Protein AF-0000000070702291 (afdb_homodimer)

Solvent-accessible surface area (backbone atoms only — not comparable to full-atom values): 15324 Å² total; per-residue (Å²): 142,84,81,79,78,74,82,76,76,76,74,75,74,74,74,75,77,73,75,74,75,69,71,73,67,79,54,68,63,43,52,43,36,48,52,28,50,54,54,36,52,71,40,44,78,39,55,82,72,50,64,62,67,52,69,51,91,87,44,61,67,66,70,19,62,55,39,39,48,41,85,88,78,54,32,54,28,36,38,54,53,50,62,42,60,34,26,30,43,56,68,62,41,64,26,54,36,60,56,25,25,34,44,33,46,23,47,30,45,36,32,51,44,44,40,41,34,56,23,50,27,33,50,41,24,38,38,35,39,33,62,47,51,45,34,79,63,89,124,135,84,76,80,78,77,81,75,76,75,75,74,73,73,73,76,76,74,75,73,75,69,69,73,68,79,55,67,63,44,52,44,38,50,53,25,51,53,55,36,52,71,41,44,78,40,56,81,73,51,64,62,70,53,70,52,91,86,45,61,67,69,72,18,60,55,38,39,47,42,84,87,78,55,32,54,27,35,37,54,53,50,60,42,58,34,25,31,44,58,68,63,40,64,25,53,36,62,55,25,25,34,42,32,46,23,46,30,46,38,33,51,42,44,41,43,33,57,23,50,27,30,50,41,23,38,38,35,38,34,62,48,50,43,35,81,63,89,122

Structure (mmCIF, N/CA/C/O backbone):
data_AF-0000000070702291-model_v1
#
loop_
_entity.id
_entity.type
_entity.pdbx_description
1 polymer 'Non-specific serine/threonine protein kinase'
#
loop_
_atom_site.group_PDB
_atom_site.id
_atom_site.type_symbol
_atom_site.label_atom_id
_atom_site.label_alt_id
_atom_site.label_comp_id
_atom_site.label_asym_id
_atom_site.label_entity_id
_atom_site.label_seq_id
_atom_site.pdbx_PDB_ins_code
_atom_site.Cartn_x
_atom_site.Cartn_y
_atom_site.Cartn_z
_atom_site.occupancy
_atom_site.B_iso_or_equiv
_atom_site.auth_seq_id
_atom_site.auth_comp_id
_atom_site.auth_asym_id
_atom_site.auth_atom_id
_atom_site.pdbx_PDB_model_num
ATOM 1 N N . MET A 1 1 ? -62.5 51.062 55.219 1 28.34 1 MET A N 1
ATOM 2 C CA . MET A 1 1 ? -61.312 50.219 55.219 1 28.34 1 MET A CA 1
ATOM 3 C C . MET A 1 1 ? -60.75 50.062 53.812 1 28.34 1 MET A C 1
ATOM 5 O O . MET A 1 1 ? -61.469 50.281 52.844 1 28.34 1 MET A O 1
ATOM 9 N N . VAL A 1 2 ? -59.875 48.969 53.438 1 31.58 2 VAL A N 1
ATOM 10 C CA . VAL A 1 2 ? -58.5 49 52.938 1 31.58 2 VAL A CA 1
ATOM 11 C C . VAL A 1 2 ? -58.469 49.031 51.406 1 31.58 2 VAL A C 1
ATOM 13 O O . VAL A 1 2 ? -57.812 49.875 50.812 1 31.58 2 VAL A O 1
ATOM 16 N N . ASN A 1 3 ? -58.469 47.875 50.781 1 34.72 3 ASN A N 1
ATOM 17 C CA . ASN A 1 3 ? -57.375 47.094 50.25 1 34.72 3 ASN A CA 1
ATOM 18 C C . ASN A 1 3 ? -57.344 47.125 48.75 1 34.72 3 ASN A C 1
ATOM 20 O O . ASN A 1 3 ? -58.219 46.562 48.062 1 34.72 3 ASN A O 1
ATOM 24 N N . LEU A 1 4 ? -56.938 48.188 48.156 1 45.66 4 LEU A N 1
ATOM 25 C CA . LEU A 1 4 ? -56.688 48.312 46.719 1 45.66 4 LEU A CA 1
ATOM 26 C C . LEU A 1 4 ? -55.625 47.312 46.281 1 45.66 4 LEU A C 1
ATOM 28 O O . LEU A 1 4 ? -54.469 47.375 46.688 1 45.66 4 LEU A O 1
ATOM 32 N N . SER A 1 5 ? -55.875 45.938 46.375 1 42.22 5 SER A N 1
ATOM 33 C CA . SER A 1 5 ? -54.906 44.906 45.938 1 42.22 5 SER A CA 1
ATOM 34 C C . SER A 1 5 ? -54.344 45.25 44.562 1 42.22 5 SER A C 1
ATOM 36 O O . SER A 1 5 ? -55.094 45.656 43.656 1 42.22 5 SER A O 1
ATOM 38 N N . SER A 1 6 ? -53.062 45.688 44.5 1 46.41 6 SER A N 1
ATOM 39 C CA . SER A 1 6 ? -52.062 45.844 43.438 1 46.41 6 SER A CA 1
ATOM 40 C C . SER A 1 6 ? -51.938 44.594 42.594 1 46.41 6 SER A C 1
ATOM 42 O O . SER A 1 6 ? -51.938 43.469 43.125 1 46.41 6 SER A O 1
ATOM 44 N N . PHE A 1 7 ? -52.562 44.5 41.438 1 47.12 7 PHE A N 1
ATOM 45 C CA . PHE A 1 7 ? -52.344 43.5 40.375 1 47.12 7 PHE A CA 1
ATOM 46 C C . PHE A 1 7 ? -50.875 43.375 40.062 1 47.12 7 PHE A C 1
ATOM 48 O O . PHE A 1 7 ? -50.219 44.312 39.625 1 47.12 7 PHE A O 1
ATOM 55 N N . SER A 1 8 ? -50.031 42.719 41.062 1 46.84 8 SER A N 1
ATOM 56 C CA . SER A 1 8 ? -48.688 42.312 40.781 1 46.84 8 SER A CA 1
ATOM 57 C C . SER A 1 8 ? -48.594 41.656 39.406 1 46.84 8 SER A C 1
ATOM 59 O O . SER A 1 8 ? -49.375 40.75 39.094 1 46.84 8 SER A O 1
ATOM 61 N N . SER A 1 9 ? -48.25 42.438 38.375 1 52.03 9 SER A N 1
ATOM 62 C CA . SER A 1 9 ? -47.844 41.938 37.062 1 52.03 9 SER A CA 1
ATOM 63 C C . SER A 1 9 ? -46.781 40.875 37.188 1 52.03 9 SER A C 1
ATOM 65 O O . SER A 1 9 ? -45.719 41.094 37.75 1 52.03 9 SER A O 1
ATOM 67 N N . ILE A 1 10 ? -47.125 39.594 37.344 1 49.81 10 ILE A N 1
ATOM 68 C CA . ILE A 1 10 ? -46.312 38.406 37.156 1 49.81 10 ILE A CA 1
ATOM 69 C C . ILE A 1 10 ? -45.531 38.5 35.844 1 49.81 10 ILE A C 1
ATOM 71 O O . ILE A 1 10 ? -46.156 38.531 34.75 1 49.81 10 ILE A O 1
ATOM 75 N N . HIS A 1 11 ? -44.562 39.406 35.75 1 50.66 11 HIS A N 1
ATOM 76 C CA . HIS A 1 11 ? -43.625 39.219 34.656 1 50.66 11 HIS A CA 1
ATOM 77 C C . HIS A 1 11 ? -43.156 37.781 34.562 1 50.66 11 HIS A C 1
ATOM 79 O O . HIS A 1 11 ? -42.594 37.219 35.5 1 50.66 11 HIS A O 1
ATOM 85 N N . PHE A 1 12 ? -43.938 36.906 33.938 1 49.62 12 PHE A N 1
ATOM 86 C CA . PHE A 1 12 ? -43.469 35.656 33.406 1 49.62 12 PHE A CA 1
ATOM 87 C C . PHE A 1 12 ? -42.094 35.844 32.719 1 49.62 12 PHE A C 1
ATOM 89 O O . PHE A 1 12 ? -42.031 36.469 31.656 1 49.62 12 PHE A O 1
ATOM 96 N N . LEU A 1 13 ? -41.031 36.031 33.469 1 48.09 13 LEU A N 1
ATOM 97 C CA . LEU A 1 13 ? -39.688 35.844 32.938 1 48.09 13 LEU A CA 1
ATOM 98 C C . LEU A 1 13 ? -39.625 34.562 32.125 1 48.09 13 LEU A C 1
ATOM 100 O O . LEU A 1 13 ? -39.75 33.438 32.688 1 48.09 13 LEU A O 1
ATOM 104 N N . PHE A 1 14 ? -40.188 34.469 30.938 1 49.62 14 PHE A N 1
ATOM 105 C CA . PHE A 1 14 ? -39.781 33.469 29.953 1 49.62 14 PHE A CA 1
ATOM 106 C C . PHE A 1 14 ? -38.281 33.25 29.969 1 49.62 14 PHE A C 1
ATOM 108 O O . PHE A 1 14 ? -37.531 34.125 29.516 1 49.62 14 PHE A O 1
ATOM 115 N N . TYR A 1 15 ? -37.719 32.594 30.969 1 47.59 15 TYR A N 1
ATOM 116 C CA . TYR A 1 15 ? -36.375 32 30.844 1 47.59 15 TYR A CA 1
ATOM 117 C C . TYR A 1 15 ? -36.188 31.344 29.484 1 47.59 15 TYR A C 1
ATOM 119 O O . TYR A 1 15 ? -36.844 30.328 29.188 1 47.59 15 TYR A O 1
ATOM 127 N N . SER A 1 16 ? -35.906 32.031 28.375 1 52.41 16 SER A N 1
ATOM 128 C CA . SER A 1 16 ? -35.438 31.438 27.125 1 52.41 16 SER A CA 1
ATOM 129 C C . SER A 1 16 ? -34.312 30.438 27.391 1 52.41 16 SER A C 1
ATOM 131 O O . SER A 1 16 ? -33.25 30.797 27.906 1 52.41 16 SER A O 1
ATOM 133 N N . LEU A 1 17 ? -34.594 29.203 27.844 1 51.97 17 LEU A N 1
ATOM 134 C CA . LEU A 1 17 ? -33.656 28.109 27.75 1 51.97 17 LEU A CA 1
ATOM 135 C C . LEU A 1 17 ? -32.938 28.109 26.391 1 51.97 17 LEU A C 1
ATOM 137 O O . LEU A 1 17 ? -33.562 27.781 25.375 1 51.97 17 LEU A O 1
ATOM 141 N N . VAL A 1 18 ? -32.094 29.094 26.094 1 54 18 VAL A N 1
ATOM 142 C CA . VAL A 1 18 ? -31.188 28.938 24.969 1 54 18 VAL A CA 1
ATOM 143 C C . VAL A 1 18 ? -30.5 27.578 25.031 1 54 18 VAL A C 1
ATOM 145 O O . VAL A 1 18 ? -29.641 27.359 25.891 1 54 18 VAL A O 1
ATOM 148 N N . ILE A 1 19 ? -31.141 26.469 24.719 1 56.06 19 ILE A N 1
ATOM 149 C CA . ILE A 1 19 ? -30.453 25.203 24.422 1 56.06 19 ILE A CA 1
ATOM 150 C C . ILE A 1 19 ? -29.281 25.469 23.484 1 56.06 19 ILE A C 1
ATOM 152 O O . ILE A 1 19 ? -29.469 25.797 22.312 1 56.06 19 ILE A O 1
ATOM 156 N N . SER A 1 20 ? -28.188 25.906 24.047 1 54.88 20 SER A N 1
ATOM 157 C CA . SER A 1 20 ? -26.953 25.906 23.281 1 54.88 20 SER A CA 1
ATOM 158 C C . SER A 1 20 ? -26.656 24.516 22.703 1 54.88 20 SER A C 1
ATOM 160 O O . SER A 1 20 ? -26.391 23.578 23.453 1 54.88 20 SER A O 1
ATOM 162 N N . LEU A 1 21 ? -27.297 24.125 21.641 1 53 21 LEU A N 1
ATOM 163 C CA . LEU A 1 21 ? -26.781 22.984 20.891 1 53 21 LEU A CA 1
ATOM 164 C C . LEU A 1 21 ? -25.266 23.109 20.703 1 53 21 LEU A C 1
ATOM 166 O O . LEU A 1 21 ? -24.797 23.875 19.844 1 53 21 LEU A O 1
ATOM 170 N N . SER A 1 22 ? -24.516 22.969 21.75 1 48.56 22 SER A N 1
ATOM 171 C CA . SER A 1 22 ? -23.109 22.734 21.5 1 48.56 22 SER A CA 1
ATOM 172 C C . SER A 1 22 ? -22.906 21.641 20.453 1 48.56 22 SER A C 1
ATOM 174 O O . SER A 1 22 ? -23.297 20.484 20.672 1 48.56 22 SER A O 1
ATOM 176 N N . SER A 1 23 ? -23 21.984 19.219 1 48.53 23 SER A N 1
ATOM 177 C CA . SER A 1 23 ? -22.469 20.984 18.281 1 48.53 23 SER A CA 1
ATOM 178 C C . SER A 1 23 ? -21.156 20.406 18.797 1 48.53 23 SER A C 1
ATOM 180 O O . SER A 1 23 ? -20.156 21.125 18.953 1 48.53 23 SER A O 1
ATOM 182 N N . THR A 1 24 ? -21.188 19.5 19.688 1 46.34 24 THR A N 1
ATOM 183 C CA . THR A 1 24 ? -19.953 18.75 19.844 1 46.34 24 THR A CA 1
ATOM 184 C C . THR A 1 24 ? -19.312 18.469 18.5 1 46.34 24 THR A C 1
ATOM 186 O O . THR A 1 24 ? -19.859 17.719 17.688 1 46.34 24 THR A O 1
ATOM 189 N N . VAL A 1 25 ? -18.719 19.469 17.812 1 48.28 25 VAL A N 1
ATOM 190 C CA . VAL A 1 25 ? -17.844 19.125 16.703 1 48.28 25 VAL A CA 1
ATOM 191 C C . VAL A 1 25 ? -17.047 17.875 17.047 1 48.28 25 VAL A C 1
ATOM 193 O O . VAL A 1 25 ? -16.344 17.828 18.062 1 48.28 25 VAL A O 1
ATOM 196 N N . ILE A 1 26 ? -17.516 16.734 16.953 1 47.19 26 ILE A N 1
ATOM 197 C CA . ILE A 1 26 ? -16.766 15.484 17.047 1 47.19 26 ILE A CA 1
ATOM 198 C C . ILE A 1 26 ? -15.336 15.688 16.578 1 47.19 26 ILE A C 1
ATOM 200 O O . ILE A 1 26 ? -15.078 15.719 15.367 1 47.19 26 ILE A O 1
ATOM 204 N N . CYS A 1 27 ? -14.477 16.625 17 1 51.84 27 CYS A N 1
ATOM 205 C CA . CYS A 1 27 ? -13.086 17.062 16.875 1 51.84 27 CYS A CA 1
ATOM 206 C C . CYS A 1 27 ? -12.141 15.867 16.938 1 51.84 27 CYS A C 1
ATOM 208 O O . CYS A 1 27 ? -11 15.961 16.484 1 51.84 27 CYS A O 1
ATOM 210 N N . GLY A 1 28 ? -12.602 14.734 17.391 1 62.47 28 GLY A N 1
ATOM 211 C CA . GLY A 1 28 ? -11.695 13.641 17.719 1 62.47 28 GLY A CA 1
ATOM 212 C C . GLY A 1 28 ? -10.945 13.125 16.5 1 62.47 28 GLY A C 1
ATOM 213 O O . GLY A 1 28 ? -9.75 12.836 16.578 1 62.47 28 GLY A O 1
ATOM 214 N N . GLY A 1 29 ? -11.492 13.18 15.336 1 77.5 29 GLY A N 1
ATOM 215 C CA . GLY A 1 29 ? -10.844 12.578 14.188 1 77.5 29 GLY A CA 1
ATOM 216 C C . GLY A 1 29 ? -9.742 13.438 13.594 1 77.5 29 GLY A C 1
ATOM 217 O O . GLY A 1 29 ? -8.633 12.961 13.344 1 77.5 29 GLY A O 1
ATOM 218 N N . ILE A 1 30 ? -10.016 14.758 13.609 1 88.5 30 ILE A N 1
ATOM 219 C CA . ILE A 1 30 ? -9.062 15.641 12.945 1 88.5 30 ILE A CA 1
ATOM 220 C C . ILE A 1 30 ? -7.832 15.836 13.828 1 88.5 30 ILE A C 1
ATOM 222 O O . ILE A 1 30 ? -6.719 16 13.328 1 88.5 30 ILE A O 1
ATOM 226 N N . GLU A 1 31 ? -8.055 15.766 15.141 1 92.12 31 GLU A N 1
ATOM 227 C CA . GLU A 1 31 ? -6.918 15.859 16.062 1 92.12 31 GLU A CA 1
ATOM 228 C C . GLU A 1 31 ? -5.969 14.68 15.891 1 92.12 31 GLU A C 1
ATOM 230 O O . GLU A 1 31 ? -4.75 14.836 16 1 92.12 31 GLU A O 1
ATOM 235 N N . THR A 1 32 ? -6.508 13.555 15.711 1 94.12 32 THR A N 1
ATOM 236 C CA . THR A 1 32 ? -5.676 12.375 15.477 1 94.12 32 THR A CA 1
ATOM 237 C C . THR A 1 32 ? -4.859 12.531 14.195 1 94.12 32 THR A C 1
ATOM 239 O O . THR A 1 32 ? -3.676 12.188 14.164 1 94.12 32 THR A O 1
ATOM 242 N N . ASP A 1 33 ? -5.512 13.078 13.188 1 96.69 33 ASP A N 1
ATOM 243 C CA . ASP A 1 33 ? -4.789 13.352 11.953 1 96.69 33 ASP A CA 1
ATOM 244 C C . ASP A 1 33 ? -3.656 14.352 12.188 1 96.69 33 ASP A C 1
ATOM 246 O O . ASP A 1 33 ? -2.533 14.148 11.719 1 96.69 33 ASP A O 1
ATOM 250 N N . HIS A 1 34 ? -4.066 15.352 12.898 1 96.38 34 HIS A N 1
ATOM 251 C CA . HIS A 1 34 ? -3.109 16.406 13.211 1 96.38 34 HIS A CA 1
ATOM 252 C C . HIS A 1 34 ? -1.879 15.844 13.914 1 96.38 34 HIS A C 1
ATOM 254 O O . HIS A 1 34 ? -0.749 16.078 13.477 1 96.38 34 HIS A O 1
ATOM 260 N N . GLU A 1 35 ? -2.084 15.133 14.906 1 95.44 35 GLU A N 1
ATOM 261 C CA . GLU A 1 35 ? -0.995 14.539 15.68 1 95.44 35 GLU A CA 1
ATOM 262 C C . GLU A 1 35 ? -0.183 13.57 14.828 1 95.44 35 GLU A C 1
ATOM 264 O O . GLU A 1 35 ? 1.048 13.57 14.883 1 95.44 35 GLU A O 1
ATOM 269 N N . ALA A 1 36 ? -0.811 12.766 14.086 1 95.81 36 ALA A N 1
ATOM 270 C CA . ALA A 1 36 ? -0.136 11.797 13.227 1 95.81 36 ALA A CA 1
ATOM 271 C C . ALA A 1 36 ? 0.791 12.492 12.234 1 95.81 36 ALA A C 1
ATOM 273 O O . ALA A 1 36 ? 1.943 12.086 12.062 1 95.81 36 ALA A O 1
ATOM 274 N N . LEU A 1 37 ? 0.321 13.539 11.617 1 97.31 37 LEU A N 1
ATOM 275 C CA . LEU A 1 37 ? 1.101 14.234 10.594 1 97.31 37 LEU A CA 1
ATOM 276 C C . LEU A 1 37 ? 2.283 14.969 11.219 1 97.31 37 LEU A C 1
ATOM 278 O O . LEU A 1 37 ? 3.373 15 10.648 1 97.31 37 LEU A O 1
ATOM 282 N N . LEU A 1 38 ? 2.074 15.523 12.391 1 97 38 LEU A N 1
ATOM 283 C CA . LEU A 1 38 ? 3.195 16.172 13.07 1 97 38 LEU A CA 1
ATOM 284 C C . LEU A 1 38 ? 4.238 15.141 13.492 1 97 38 LEU A C 1
ATOM 286 O O . LEU A 1 38 ? 5.441 15.414 13.445 1 97 38 LEU A O 1
ATOM 290 N N . LYS A 1 39 ? 3.805 13.992 13.914 1 96.19 39 LYS A N 1
ATOM 291 C CA . LYS A 1 39 ? 4.742 12.93 14.258 1 96.19 39 LYS A CA 1
ATOM 292 C C . LYS A 1 39 ? 5.496 12.438 13.023 1 96.19 39 LYS A C 1
ATOM 294 O O . LYS A 1 39 ? 6.699 12.18 13.086 1 96.19 39 LYS A O 1
ATOM 299 N N . ILE A 1 40 ? 4.82 12.32 11.898 1 96.12 40 ILE A N 1
ATOM 300 C CA . ILE A 1 40 ? 5.469 11.961 10.641 1 96.12 40 ILE A CA 1
ATOM 301 C C . ILE A 1 40 ? 6.512 13.016 10.273 1 96.12 40 ILE A C 1
ATOM 303 O O . ILE A 1 40 ? 7.645 12.68 9.93 1 96.12 40 ILE A O 1
ATOM 307 N N . LYS A 1 41 ? 6.109 14.242 10.367 1 97.31 41 LYS A N 1
ATOM 308 C CA . LYS A 1 41 ? 7.043 15.328 10.078 1 97.31 41 LYS A CA 1
ATOM 309 C C . LYS A 1 41 ? 8.297 15.227 10.938 1 97.31 41 LYS A C 1
ATOM 311 O O . LYS A 1 41 ? 9.406 15.469 10.461 1 97.31 41 LYS A O 1
ATOM 316 N N . SER A 1 42 ? 8.133 14.898 12.188 1 96.5 42 SER A N 1
ATOM 317 C CA . SER A 1 42 ? 9.258 14.844 13.117 1 96.5 42 SER A CA 1
ATOM 318 C C . SER A 1 42 ? 10.25 13.766 12.719 1 96.5 42 SER A C 1
ATOM 320 O O . SER A 1 42 ? 11.406 13.781 13.164 1 96.5 42 SER A O 1
ATOM 322 N N . LEU A 1 43 ? 9.875 12.805 11.867 1 95.62 43 LEU A N 1
ATOM 323 C CA . LEU A 1 43 ? 10.734 11.711 11.43 1 95.62 43 LEU A CA 1
ATOM 324 C C . LEU A 1 43 ? 11.398 12.031 10.094 1 95.62 43 LEU A C 1
ATOM 326 O O . LEU A 1 43 ? 12.18 11.242 9.578 1 95.62 43 LEU A O 1
ATOM 330 N N . ILE A 1 44 ? 11.023 13.172 9.5 1 96.81 44 ILE A N 1
ATOM 331 C CA . ILE A 1 44 ? 11.656 13.633 8.273 1 96.81 44 ILE A CA 1
ATOM 332 C C . ILE A 1 44 ? 12.938 14.391 8.594 1 96.81 44 ILE A C 1
ATOM 334 O O . ILE A 1 44 ? 12.922 15.367 9.352 1 96.81 44 ILE A O 1
ATOM 338 N N . THR A 1 45 ? 14.055 13.977 8.039 1 97.38 45 THR A N 1
ATOM 339 C CA . THR A 1 45 ? 15.367 14.5 8.383 1 97.38 45 THR A CA 1
ATOM 340 C C . THR A 1 45 ? 15.812 15.555 7.371 1 97.38 45 THR A C 1
ATOM 342 O O . THR A 1 45 ? 16.703 16.359 7.656 1 97.38 45 THR A O 1
ATOM 345 N N . ARG A 1 46 ? 15.297 15.469 6.188 1 98.31 46 ARG A N 1
ATOM 346 C CA . ARG A 1 46 ? 15.633 16.453 5.164 1 98.31 46 ARG A CA 1
ATOM 347 C C . ARG A 1 46 ? 14.398 16.891 4.387 1 98.31 46 ARG A C 1
ATOM 349 O O . ARG A 1 46 ? 13.594 16.047 3.967 1 98.31 46 ARG A O 1
ATOM 356 N N . ASP A 1 47 ? 14.172 18.109 4.23 1 98.19 47 ASP A N 1
ATOM 357 C CA . ASP A 1 47 ? 13.117 18.766 3.461 1 98.19 47 ASP A CA 1
ATOM 358 C C . ASP A 1 47 ? 13.68 19.953 2.664 1 98.19 47 ASP A C 1
ATOM 360 O O . ASP A 1 47 ? 13.391 21.109 2.971 1 98.19 47 ASP A O 1
ATOM 364 N N . PRO A 1 48 ? 14.305 19.656 1.601 1 98.38 48 PRO A N 1
ATOM 365 C CA . PRO A 1 48 ? 15.102 20.688 0.922 1 98.38 48 PRO A CA 1
ATOM 366 C C . PRO A 1 48 ? 14.234 21.75 0.241 1 98.38 48 PRO A C 1
ATOM 368 O O . PRO A 1 48 ? 14.68 22.875 0.051 1 98.38 48 PRO A O 1
ATOM 371 N N . TYR A 1 49 ? 13 21.484 -0.141 1 98.12 49 TYR A N 1
ATOM 372 C CA . TYR A 1 49 ? 12.172 22.422 -0.89 1 98.12 49 TYR A CA 1
ATOM 373 C C . TYR A 1 49 ? 11.117 23.047 0.008 1 98.12 49 TYR A C 1
ATOM 375 O O . TYR A 1 49 ? 10.266 23.797 -0.462 1 98.12 49 TYR A O 1
ATOM 383 N N . GLY A 1 50 ? 11.094 22.641 1.285 1 98 50 GLY A N 1
ATOM 384 C CA . GLY A 1 50 ? 10.18 23.25 2.248 1 98 50 GLY A CA 1
ATOM 385 C C . GLY A 1 50 ? 8.742 22.781 2.074 1 98 50 GLY A C 1
ATOM 386 O O . GLY A 1 50 ? 7.809 23.562 2.281 1 98 50 GLY A O 1
ATOM 387 N N . ALA A 1 51 ? 8.617 21.547 1.625 1 98.25 51 ALA A N 1
ATOM 388 C CA . ALA A 1 51 ? 7.285 21 1.368 1 98.25 51 ALA A CA 1
ATOM 389 C C . ALA A 1 51 ? 6.445 20.984 2.643 1 98.25 51 ALA A C 1
ATOM 391 O O . ALA A 1 51 ? 5.223 21.109 2.588 1 98.25 51 ALA A O 1
ATOM 392 N N . LEU A 1 52 ? 7.117 20.922 3.832 1 98.31 52 LEU A N 1
ATOM 393 C CA . LEU A 1 52 ? 6.398 20.703 5.082 1 98.31 52 LEU A CA 1
ATOM 394 C C . LEU A 1 52 ? 6.383 21.984 5.926 1 98.31 52 LEU A C 1
ATOM 396 O O . LEU A 1 52 ? 6.02 21.938 7.102 1 98.31 52 LEU A O 1
ATOM 400 N N . THR A 1 53 ? 6.625 23.078 5.383 1 97.5 53 THR A N 1
ATOM 401 C CA . THR A 1 53 ? 6.73 24.344 6.105 1 97.5 53 THR A CA 1
ATOM 402 C C . THR A 1 53 ? 5.395 24.719 6.738 1 97.5 53 THR A C 1
ATOM 404 O O . THR A 1 53 ? 5.355 25.266 7.844 1 97.5 53 THR A O 1
ATOM 407 N N . SER A 1 54 ? 4.316 24.406 6.039 1 97.56 54 SER A N 1
ATOM 408 C CA . SER A 1 54 ? 2.998 24.797 6.523 1 97.56 54 SER A CA 1
ATOM 409 C C . SER A 1 54 ? 2.51 23.859 7.625 1 97.56 54 SER A C 1
ATOM 411 O O . SER A 1 54 ? 1.515 24.156 8.297 1 97.56 54 SER A O 1
ATOM 413 N N . TRP A 1 55 ? 3.213 22.703 7.836 1 97.56 55 TRP A N 1
ATOM 414 C CA . TRP A 1 55 ? 2.799 21.719 8.82 1 97.56 55 TRP A CA 1
ATOM 415 C C . TRP A 1 55 ? 3.15 22.172 10.234 1 97.56 55 TRP A C 1
ATOM 417 O O . TRP A 1 55 ? 4.141 21.719 10.812 1 97.56 55 TRP A O 1
ATOM 427 N N . ASN A 1 56 ? 2.309 22.984 10.828 1 94.19 56 ASN A N 1
ATOM 428 C CA . ASN A 1 56 ? 2.52 23.516 12.172 1 94.19 56 ASN A CA 1
ATOM 429 C C . ASN A 1 56 ? 1.199 23.875 12.844 1 94.19 56 ASN A C 1
ATOM 431 O O . ASN A 1 56 ? 0.127 23.609 12.305 1 94.19 56 ASN A O 1
ATOM 435 N N . ASP A 1 57 ? 1.319 24.469 14.039 1 92.06 57 ASP A N 1
ATOM 436 C CA . ASP A 1 57 ? 0.13 24.688 14.852 1 92.06 57 ASP A CA 1
ATOM 437 C C . ASP A 1 57 ? -0.512 26.031 14.523 1 92.06 57 ASP A C 1
ATOM 439 O O . ASP A 1 57 ? -1.555 26.391 15.078 1 92.06 57 ASP A O 1
ATOM 443 N N . SER A 1 58 ? -0.048 26.688 13.578 1 92.25 58 SER A N 1
ATOM 444 C CA . SER A 1 58 ? -0.575 28 13.266 1 92.25 58 SER A CA 1
ATOM 445 C C . SER A 1 58 ? -1.667 27.938 12.203 1 92.25 58 SER A C 1
ATOM 447 O O . SER A 1 58 ? -2.451 28.875 12.047 1 92.25 58 SER A O 1
ATOM 449 N N . LEU A 1 59 ? -1.712 26.906 11.438 1 93.75 59 LEU A N 1
ATOM 450 C CA . LEU A 1 59 ? -2.688 26.688 10.375 1 93.75 59 LEU A CA 1
ATOM 451 C C . LEU A 1 59 ? -3.521 25.438 10.648 1 93.75 59 LEU A C 1
ATOM 453 O O . LEU A 1 59 ? -3.035 24.484 11.258 1 93.75 59 LEU A O 1
ATOM 457 N N . HIS A 1 60 ? -4.715 25.594 10.242 1 94.06 60 HIS A N 1
ATOM 458 C CA . HIS A 1 60 ? -5.512 24.359 10.258 1 94.06 60 HIS A CA 1
ATOM 459 C C . HIS A 1 60 ? -4.934 23.328 9.312 1 94.06 60 HIS A C 1
ATOM 461 O O . HIS A 1 60 ? -4.496 23.656 8.203 1 94.06 60 HIS A O 1
ATOM 467 N N . LEU A 1 61 ? -4.922 22.062 9.727 1 95.69 61 LEU A N 1
ATOM 468 C CA . LEU A 1 61 ? -4.242 21.016 8.969 1 95.69 61 LEU A CA 1
ATOM 469 C C . LEU A 1 61 ? -4.785 20.938 7.543 1 95.69 61 LEU A C 1
ATOM 471 O O . LEU A 1 61 ? -4.043 20.625 6.609 1 95.69 61 LEU A O 1
ATOM 475 N N . CYS A 1 62 ? -6.027 21.234 7.332 1 96.62 62 CYS A N 1
ATOM 476 C CA . CYS A 1 62 ? -6.617 21.141 6 1 96.62 62 CYS A CA 1
ATOM 477 C C . CYS A 1 62 ? -6.109 22.266 5.102 1 96.62 62 CYS A C 1
ATOM 479 O O . CYS A 1 62 ? -6.352 22.25 3.893 1 96.62 62 CYS A O 1
ATOM 481 N N . ASP A 1 63 ? -5.375 23.141 5.602 1 96.5 63 ASP A N 1
ATOM 482 C CA . ASP A 1 63 ? -4.754 24.203 4.828 1 96.5 63 ASP A CA 1
ATOM 483 C C . ASP A 1 63 ? -3.266 23.938 4.609 1 96.5 63 ASP A C 1
ATOM 485 O O . ASP A 1 63 ? -2.564 24.75 3.998 1 96.5 63 ASP A O 1
ATOM 489 N N . TRP A 1 64 ? -2.814 22.859 5.098 1 97.81 64 TRP A N 1
ATOM 490 C CA . TRP A 1 64 ? -1.411 22.516 4.906 1 97.81 64 TRP A CA 1
ATOM 491 C C . TRP A 1 64 ? -1.123 22.188 3.447 1 97.81 64 TRP A C 1
ATOM 493 O O . TRP A 1 64 ? -1.95 21.562 2.77 1 97.81 64 TRP A O 1
ATOM 503 N N . SER A 1 65 ? 0.089 22.531 3.055 1 98 65 SER A N 1
ATOM 504 C CA . SER A 1 65 ? 0.524 22.141 1.718 1 98 65 SER A CA 1
ATOM 505 C C . SER A 1 65 ? 0.588 20.625 1.58 1 98 65 SER A C 1
ATOM 507 O O . SER A 1 65 ? 0.98 19.938 2.518 1 98 65 SER A O 1
ATOM 509 N N . HIS A 1 66 ? 0.203 20.125 0.423 1 98.5 66 HIS A N 1
ATOM 510 C CA . HIS A 1 66 ? 0.35 18.719 0.038 1 98.5 66 HIS A CA 1
ATOM 511 C C . HIS A 1 66 ? -0.605 17.828 0.824 1 98.5 66 HIS A C 1
ATOM 513 O O . HIS A 1 66 ? -0.528 16.609 0.737 1 98.5 66 HIS A O 1
ATOM 519 N N . VAL A 1 67 ? -1.463 18.438 1.688 1 98.5 67 VAL A N 1
ATOM 520 C CA . VAL A 1 67 ? -2.486 17.719 2.439 1 98.5 67 VAL A CA 1
ATOM 521 C C . VAL A 1 67 ? -3.873 18.125 1.941 1 98.5 67 VAL A C 1
ATOM 523 O O . VAL A 1 67 ? -4.168 19.312 1.807 1 98.5 67 VAL A O 1
ATOM 526 N N . TYR A 1 68 ? -4.73 17.141 1.674 1 98.5 68 TYR A N 1
ATOM 527 C CA . TYR A 1 68 ? -6.082 17.391 1.192 1 98.5 68 TYR A CA 1
ATOM 528 C C . TYR A 1 68 ? -7.113 16.703 2.074 1 98.5 68 TYR A C 1
ATOM 530 O O . TYR A 1 68 ? -6.977 15.508 2.377 1 98.5 68 TYR A O 1
ATOM 538 N N . CYS A 1 69 ? -8.062 17.453 2.438 1 97.81 69 CYS A N 1
ATOM 539 C CA . CYS A 1 69 ? -9.109 16.953 3.322 1 97.81 69 CYS A CA 1
ATOM 540 C C . CYS A 1 69 ? -10.422 16.781 2.568 1 97.81 69 CYS A C 1
ATOM 542 O O . CYS A 1 69 ? -10.68 17.469 1.59 1 97.81 69 CYS A O 1
ATOM 544 N N . GLY A 1 70 ? -11.133 15.734 3.055 1 96.06 70 GLY A N 1
ATOM 545 C CA . GLY A 1 70 ? -12.484 15.594 2.539 1 96.06 70 GLY A CA 1
ATOM 546 C C . GLY A 1 70 ? -13.414 16.703 3.002 1 96.06 70 GLY A C 1
ATOM 547 O O . GLY A 1 70 ? -13.195 17.312 4.051 1 96.06 70 GLY A O 1
ATOM 548 N N . LYS A 1 71 ? -14.422 16.969 2.379 1 91.88 71 LYS A N 1
ATOM 549 C CA . LYS A 1 71 ? -15.359 18.047 2.68 1 91.88 71 LYS A CA 1
ATOM 550 C C . LYS A 1 71 ? -16.312 17.641 3.797 1 91.88 71 LYS A C 1
ATOM 552 O O . LYS A 1 71 ? -16.703 18.484 4.621 1 91.88 71 LYS A O 1
ATOM 557 N N . ARG A 1 72 ? -16.672 16.375 3.824 1 90.94 72 ARG A N 1
ATOM 558 C CA . ARG A 1 72 ? -17.734 15.922 4.715 1 90.94 72 ARG A CA 1
ATOM 559 C C . ARG A 1 72 ? -17.25 15.836 6.156 1 90.94 72 ARG A C 1
ATOM 561 O O . ARG A 1 72 ? -17.828 16.453 7.055 1 90.94 72 ARG A O 1
ATOM 568 N N . HIS A 1 73 ? -16.109 15.203 6.391 1 90.88 73 HIS A N 1
ATOM 569 C CA . HIS A 1 73 ? -15.656 14.922 7.75 1 90.88 73 HIS A CA 1
ATOM 570 C C . HIS A 1 73 ? -14.445 15.773 8.117 1 90.88 73 HIS A C 1
ATOM 572 O O . HIS A 1 73 ? -13.992 15.758 9.266 1 90.88 73 HIS A O 1
ATOM 578 N N . ARG A 1 74 ? -13.961 16.484 7.066 1 93.31 74 ARG A N 1
ATOM 579 C CA . ARG A 1 74 ? -12.797 17.344 7.262 1 93.31 74 ARG A CA 1
ATOM 580 C C . ARG A 1 74 ? -11.602 16.531 7.766 1 93.31 74 ARG A C 1
ATOM 582 O O . ARG A 1 74 ? -10.867 16.984 8.648 1 93.31 74 ARG A O 1
ATOM 589 N N . ARG A 1 75 ? -11.555 15.312 7.379 1 96.31 75 ARG A N 1
ATOM 590 C CA . ARG A 1 75 ? -10.445 14.406 7.652 1 96.31 75 ARG A CA 1
ATOM 591 C C . ARG A 1 75 ? -9.492 14.336 6.461 1 96.31 75 ARG A C 1
ATOM 593 O O . ARG A 1 75 ? -9.867 14.672 5.336 1 96.31 75 ARG A O 1
ATOM 600 N N . VAL A 1 76 ? -8.258 13.969 6.699 1 98.06 76 VAL A N 1
ATOM 601 C CA . VAL A 1 76 ? -7.262 13.859 5.637 1 98.06 76 VAL A CA 1
ATOM 602 C C . VAL A 1 76 ? -7.598 12.672 4.734 1 98.06 76 VAL A C 1
ATOM 604 O O . VAL A 1 76 ? -7.711 11.539 5.203 1 98.06 76 VAL A O 1
ATOM 607 N N . THR A 1 77 ? -7.719 12.922 3.41 1 98.38 77 THR A N 1
ATOM 608 C CA . THR A 1 77 ? -8.062 11.859 2.473 1 98.38 77 THR A CA 1
ATOM 609 C C . THR A 1 77 ? -6.934 11.641 1.466 1 98.38 77 THR A C 1
ATOM 611 O O . THR A 1 77 ? -6.859 10.594 0.829 1 98.38 77 THR A O 1
ATOM 614 N N . TYR A 1 78 ? -6.109 12.609 1.283 1 98.75 78 TYR A N 1
ATOM 615 C CA . TYR A 1 78 ? -5.062 12.539 0.271 1 98.75 78 TYR A CA 1
ATOM 616 C C . TYR A 1 78 ? -3.828 13.32 0.705 1 98.75 78 TYR A C 1
ATOM 618 O O . TYR A 1 78 ? -3.939 14.453 1.176 1 98.75 78 TYR A O 1
ATOM 626 N N . ILE A 1 79 ? -2.67 12.688 0.672 1 98.69 79 ILE A N 1
ATOM 627 C CA . ILE A 1 79 ? -1.372 13.32 0.874 1 98.69 79 ILE A CA 1
ATOM 628 C C . ILE A 1 79 ? -0.506 13.125 -0.369 1 98.69 79 ILE A C 1
ATOM 630 O O . ILE A 1 79 ? -0.308 12 -0.828 1 98.69 79 ILE A O 1
ATOM 634 N N . ASN A 1 80 ? -0.104 14.195 -0.944 1 98.75 80 ASN A N 1
ATOM 635 C CA . ASN A 1 80 ? 0.776 14.133 -2.105 1 98.75 80 ASN A CA 1
ATOM 636 C C . ASN A 1 80 ? 2.135 14.766 -1.812 1 98.75 80 ASN A C 1
ATOM 638 O O . ASN A 1 80 ? 2.312 15.977 -1.978 1 98.75 80 ASN A O 1
ATOM 642 N N . LEU A 1 81 ? 3.094 13.953 -1.537 1 98.56 81 LEU A N 1
ATOM 643 C CA . LEU A 1 81 ? 4.445 14.422 -1.24 1 98.56 81 LEU A CA 1
ATOM 644 C C . LEU A 1 81 ? 5.43 13.938 -2.303 1 98.56 81 LEU A C 1
ATOM 646 O O . LEU A 1 81 ? 6.633 13.852 -2.045 1 98.56 81 LEU A O 1
ATOM 650 N N . SER A 1 82 ? 4.879 13.555 -3.441 1 98.56 82 SER A N 1
ATOM 651 C CA . SER A 1 82 ? 5.75 13.047 -4.5 1 98.56 82 SER A CA 1
ATOM 652 C C . SER A 1 82 ? 6.77 14.094 -4.926 1 98.56 82 SER A C 1
ATOM 654 O O . SER A 1 82 ? 6.434 15.273 -5.074 1 98.56 82 SER A O 1
ATOM 656 N N . SER A 1 83 ? 8.023 13.688 -5.102 1 98.62 83 SER A N 1
ATOM 657 C CA . SER A 1 83 ? 9.094 14.492 -5.684 1 98.62 83 SER A CA 1
ATOM 658 C C . SER A 1 83 ? 9.344 15.758 -4.871 1 98.62 83 SER A C 1
ATOM 660 O O . SER A 1 83 ? 9.445 16.844 -5.43 1 98.62 83 SER A O 1
ATOM 662 N N . GLN A 1 84 ? 9.414 15.641 -3.615 1 98.44 84 GLN A N 1
ATOM 663 C CA . GLN A 1 84 ? 9.68 16.781 -2.754 1 98.44 84 GLN A CA 1
ATOM 664 C C . GLN A 1 84 ? 11.086 16.703 -2.154 1 98.44 84 GLN A C 1
ATOM 666 O O . GLN A 1 84 ? 11.445 17.516 -1.3 1 98.44 84 GLN A O 1
ATOM 671 N N . GLY A 1 85 ? 11.844 15.672 -2.576 1 98.19 85 GLY A N 1
ATOM 672 C CA . GLY A 1 85 ? 13.219 15.531 -2.105 1 98.19 85 GLY A CA 1
ATOM 673 C C . GLY A 1 85 ? 13.305 15.125 -0.647 1 98.19 85 GLY A C 1
ATOM 674 O O . GLY A 1 85 ? 14.336 15.344 -0.001 1 98.19 85 GLY A O 1
ATOM 675 N N . LEU A 1 86 ? 12.289 14.531 -0.073 1 98.38 86 LEU A N 1
ATOM 676 C CA . LEU A 1 86 ? 12.211 14.25 1.357 1 98.38 86 LEU A CA 1
ATOM 677 C C . LEU A 1 86 ? 13.062 13.047 1.729 1 98.38 86 LEU A C 1
ATOM 679 O O . LEU A 1 86 ? 13.164 12.094 0.956 1 98.38 86 LEU A O 1
ATOM 683 N N . GLU A 1 87 ? 13.711 13.125 2.887 1 97.94 87 GLU A N 1
ATOM 684 C CA . GLU A 1 87 ? 14.414 12.023 3.531 1 97.94 87 GLU A CA 1
ATOM 685 C C . GLU A 1 87 ? 13.891 11.789 4.945 1 97.94 87 GLU A C 1
ATOM 687 O O . GLU A 1 87 ? 13.602 12.734 5.676 1 97.94 87 GLU A O 1
ATOM 692 N N . GLY A 1 88 ? 13.742 10.523 5.297 1 96.06 88 GLY A N 1
ATOM 693 C CA . GLY A 1 88 ? 13.25 10.156 6.617 1 96.06 88 GLY A CA 1
ATOM 694 C C . GLY A 1 88 ? 12.508 8.836 6.637 1 96.06 88 GLY A C 1
ATOM 695 O O . GLY A 1 88 ? 12.789 7.949 5.828 1 96.06 88 GLY A O 1
ATOM 696 N N . SER A 1 89 ? 11.625 8.664 7.664 1 92.44 89 SER A N 1
ATOM 697 C CA . SER A 1 89 ? 10.852 7.438 7.828 1 92.44 89 SER A CA 1
ATOM 698 C C . SER A 1 89 ? 9.383 7.742 8.086 1 92.44 89 SER A C 1
ATOM 700 O O . SER A 1 89 ? 9.023 8.875 8.414 1 92.44 89 SER A O 1
ATOM 702 N N . LEU A 1 90 ? 8.5 6.738 7.859 1 87.38 90 LEU A N 1
ATOM 703 C CA . LEU A 1 90 ? 7.055 6.906 7.996 1 87.38 90 LEU A CA 1
ATOM 704 C C . LEU A 1 90 ? 6.543 6.215 9.258 1 87.38 90 LEU A C 1
ATOM 706 O O . LEU A 1 90 ? 5.355 6.293 9.57 1 87.38 90 LEU A O 1
ATOM 710 N N . TYR A 1 91 ? 7.281 5.594 9.93 1 82.94 91 TYR A N 1
ATOM 711 C CA . TYR A 1 91 ? 6.859 4.664 10.969 1 82.94 91 TYR A CA 1
ATOM 712 C C . TYR A 1 91 ? 6.43 5.41 12.227 1 82.94 91 TYR A C 1
ATOM 714 O O . TYR A 1 91 ? 7.027 6.426 12.594 1 82.94 91 TYR A O 1
ATOM 722 N N . PRO A 1 92 ? 5.43 4.895 12.992 1 87.5 92 PRO A N 1
ATOM 723 C CA . PRO A 1 92 ? 4.293 4.02 12.688 1 87.5 92 PRO A CA 1
ATOM 724 C C . PRO A 1 92 ? 2.992 4.793 12.5 1 87.5 92 PRO A C 1
ATOM 726 O O . PRO A 1 92 ? 1.942 4.191 12.258 1 87.5 92 PRO A O 1
ATOM 729 N N . HIS A 1 93 ? 3.162 6.121 12.492 1 89.81 93 HIS A N 1
ATOM 730 C CA . HIS A 1 93 ? 1.996 6.953 12.766 1 89.81 93 HIS A CA 1
ATOM 731 C C . HIS A 1 93 ? 1.126 7.105 11.523 1 89.81 93 HIS A C 1
ATOM 733 O O . HIS A 1 93 ? -0.016 7.562 11.609 1 89.81 93 HIS A O 1
ATOM 739 N N . VAL A 1 94 ? 1.621 6.609 10.398 1 93 94 VAL A N 1
ATOM 740 C CA . VAL A 1 94 ? 0.851 6.711 9.164 1 93 94 VAL A CA 1
ATOM 741 C C . VAL A 1 94 ? -0.464 5.949 9.312 1 93 94 VAL A C 1
ATOM 743 O O . VAL A 1 94 ? -1.474 6.316 8.703 1 93 94 VAL A O 1
ATOM 746 N N . GLY A 1 95 ? -0.448 4.961 10.164 1 92.25 95 GLY A N 1
ATOM 747 C CA . GLY A 1 95 ? -1.614 4.117 10.359 1 92.25 95 GLY A CA 1
ATOM 748 C C . GLY A 1 95 ? -2.75 4.824 11.07 1 92.25 95 GLY A C 1
ATOM 749 O O . GLY A 1 95 ? -3.881 4.336 11.086 1 92.25 95 GLY A O 1
ATOM 750 N N . ASN A 1 96 ? -2.502 6.012 11.602 1 92.94 96 ASN A N 1
ATOM 751 C CA . ASN A 1 96 ? -3.514 6.746 12.359 1 92.94 96 ASN A CA 1
ATOM 752 C C . ASN A 1 96 ? -4.352 7.641 11.445 1 92.94 96 ASN A C 1
ATOM 754 O O . ASN A 1 96 ? -5.316 8.266 11.898 1 92.94 96 ASN A O 1
ATOM 758 N N . LEU A 1 97 ? -4.031 7.672 10.211 1 95.56 97 LEU A N 1
ATOM 759 C CA . LEU A 1 97 ? -4.797 8.461 9.258 1 95.56 97 LEU A CA 1
ATOM 760 C C . LEU A 1 97 ? -5.961 7.656 8.695 1 95.56 97 LEU A C 1
ATOM 762 O O . LEU A 1 97 ? -5.977 7.324 7.504 1 95.56 97 LEU A O 1
ATOM 766 N N . SER A 1 98 ? -7.055 7.551 9.438 1 93.62 98 SER A N 1
ATOM 767 C CA . SER A 1 98 ? -8.102 6.547 9.25 1 93.62 98 SER A CA 1
ATOM 768 C C . SER A 1 98 ? -8.945 6.852 8.016 1 93.62 98 SER A C 1
ATOM 770 O O . SER A 1 98 ? -9.648 5.977 7.508 1 93.62 98 SER A O 1
ATOM 772 N N . PHE A 1 99 ? -8.867 8.07 7.422 1 96 99 PHE A N 1
ATOM 773 C CA . PHE A 1 99 ? -9.688 8.406 6.266 1 96 99 PHE A CA 1
ATOM 774 C C . PHE A 1 99 ? -8.82 8.531 5.012 1 96 99 PHE A C 1
ATOM 776 O O . PHE A 1 99 ? -9.328 8.859 3.938 1 96 99 PHE A O 1
ATOM 783 N N . LEU A 1 100 ? -7.574 8.211 5.172 1 97.44 100 LEU A N 1
ATOM 784 C CA . LEU A 1 100 ? -6.66 8.383 4.047 1 97.44 100 LEU A CA 1
ATOM 785 C C . LEU A 1 100 ? -6.996 7.414 2.92 1 97.44 100 LEU A C 1
ATOM 787 O O . LEU A 1 100 ? -7.137 6.211 3.15 1 97.44 100 LEU A O 1
ATOM 791 N N . ARG A 1 101 ? -7.082 7.969 1.729 1 98.06 101 ARG A N 1
ATOM 792 C CA . ARG A 1 101 ? -7.406 7.164 0.555 1 98.06 101 ARG A CA 1
ATOM 793 C C . ARG A 1 101 ? -6.203 7.035 -0.373 1 98.06 101 ARG A C 1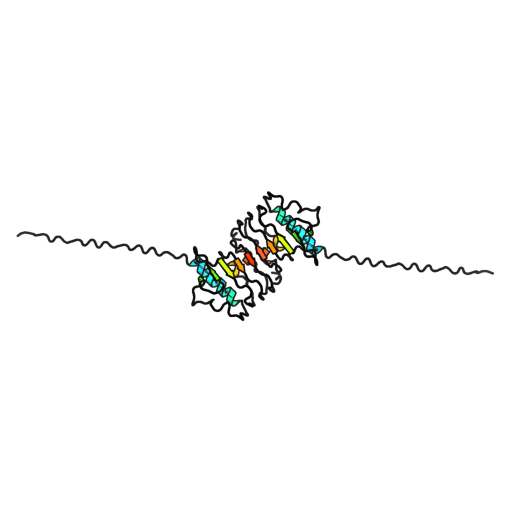
ATOM 795 O O . ARG A 1 101 ? -6.047 6.023 -1.061 1 98.06 101 ARG A O 1
ATOM 802 N N . THR A 1 102 ? -5.473 8.094 -0.421 1 98.69 102 THR A N 1
ATOM 803 C CA . THR A 1 102 ? -4.316 8.094 -1.308 1 98.69 102 THR A CA 1
ATOM 804 C C . THR A 1 102 ? -3.094 8.672 -0.597 1 98.69 102 THR A C 1
ATOM 806 O O . THR A 1 102 ? -3.176 9.727 0.035 1 98.69 102 THR A O 1
ATOM 809 N N . LEU A 1 103 ? -1.99 7.961 -0.635 1 98.38 103 LEU A N 1
ATOM 810 C CA . LEU A 1 103 ? -0.691 8.414 -0.151 1 98.38 103 LEU A CA 1
ATOM 811 C C . LEU A 1 103 ? 0.356 8.344 -1.257 1 98.38 103 LEU A C 1
ATOM 813 O O . LEU A 1 103 ? 0.693 7.262 -1.732 1 98.38 103 LEU A O 1
ATOM 817 N N . SER A 1 104 ? 0.792 9.453 -1.673 1 98.69 104 SER A N 1
ATOM 818 C CA . SER A 1 104 ? 1.8 9.531 -2.727 1 98.69 104 SER A CA 1
ATOM 819 C C . SER A 1 104 ? 3.139 10.016 -2.176 1 98.69 104 SER A C 1
ATOM 821 O O . SER A 1 104 ? 3.277 11.172 -1.784 1 98.69 104 SER A O 1
ATOM 823 N N . LEU A 1 105 ? 4.133 9.133 -2.201 1 98.12 105 LEU A N 1
ATOM 824 C CA . LEU A 1 105 ? 5.445 9.438 -1.634 1 98.12 105 LEU A CA 1
ATOM 825 C C . LEU A 1 105 ? 6.551 9.18 -2.65 1 98.12 105 LEU A C 1
ATOM 827 O O . LEU A 1 105 ? 7.73 9.156 -2.299 1 98.12 105 LEU A O 1
ATOM 831 N N . GLY A 1 106 ? 6.141 8.969 -3.896 1 98.06 106 GLY A N 1
ATOM 832 C CA . GLY A 1 106 ? 7.109 8.562 -4.902 1 98.06 106 GLY A CA 1
ATOM 833 C C . GLY A 1 106 ? 8.195 9.586 -5.137 1 98.06 106 GLY A C 1
ATOM 834 O O . GLY A 1 106 ? 7.977 10.789 -4.945 1 98.06 106 GLY A O 1
ATOM 835 N N . ASN A 1 107 ? 9.305 9.094 -5.602 1 98.25 107 ASN A N 1
ATOM 836 C CA . ASN A 1 107 ? 10.414 9.945 -6.035 1 98.25 107 ASN A CA 1
ATOM 837 C C . ASN A 1 107 ? 10.938 10.805 -4.891 1 98.25 107 ASN A C 1
ATOM 839 O O . ASN A 1 107 ? 11.039 12.023 -5.023 1 98.25 107 ASN A O 1
ATOM 843 N N . ASN A 1 108 ? 11.344 10.156 -3.822 1 98.5 108 ASN A N 1
ATOM 844 C CA . ASN A 1 108 ? 11.992 10.719 -2.641 1 98.5 108 ASN A CA 1
ATOM 845 C C . ASN A 1 108 ? 13.094 9.797 -2.123 1 98.5 108 ASN A C 1
ATOM 847 O O . ASN A 1 108 ? 13.695 9.039 -2.893 1 98.5 108 ASN A O 1
ATOM 851 N N . SER A 1 109 ? 13.5 9.992 -0.859 1 97.75 109 SER A N 1
ATOM 852 C CA . SER A 1 109 ? 14.531 9.148 -0.259 1 97.75 109 SER A CA 1
ATOM 853 C C . SER A 1 109 ? 14.094 8.633 1.108 1 97.75 109 SER A C 1
ATOM 855 O O . SER A 1 109 ? 14.859 8.695 2.074 1 97.75 109 SER A O 1
ATOM 857 N N . PHE A 1 110 ? 12.797 8.203 1.145 1 96.38 110 PHE A N 1
ATOM 858 C CA . PHE A 1 110 ? 12.336 7.602 2.389 1 96.38 110 PHE A CA 1
ATOM 859 C C . PHE A 1 110 ? 13.07 6.289 2.652 1 96.38 110 PHE A C 1
ATOM 861 O O . PHE A 1 110 ? 13.328 5.52 1.727 1 96.38 110 PHE A O 1
ATOM 868 N N . GLN A 1 111 ? 13.352 6.094 3.906 1 93.81 111 GLN A N 1
ATOM 869 C CA . GLN A 1 111 ? 14.141 4.934 4.312 1 93.81 111 GLN A CA 1
ATOM 870 C C . GLN A 1 111 ? 13.406 4.113 5.367 1 93.81 111 GLN A C 1
ATOM 872 O O . GLN A 1 111 ? 12.266 4.43 5.73 1 93.81 111 GLN A O 1
ATOM 877 N N . GLY A 1 112 ? 14.047 2.893 5.816 1 91.25 112 GLY A N 1
ATOM 878 C CA . GLY A 1 112 ? 13.422 2.002 6.785 1 91.25 112 GLY A CA 1
ATOM 879 C C . GLY A 1 112 ? 12.422 1.053 6.16 1 91.25 112 GLY A C 1
ATOM 880 O O . GLY A 1 112 ? 12.445 0.815 4.953 1 91.25 112 GLY A O 1
ATOM 881 N N . ALA A 1 113 ? 11.594 0.51 7.035 1 90.62 113 ALA A N 1
ATOM 882 C CA . ALA A 1 113 ? 10.594 -0.438 6.555 1 90.62 113 ALA A CA 1
ATOM 883 C C . ALA A 1 113 ? 9.305 0.281 6.145 1 90.62 113 ALA A C 1
ATOM 885 O O . ALA A 1 113 ? 9.031 1.384 6.621 1 90.62 113 ALA A O 1
ATOM 886 N N . ILE A 1 114 ? 8.609 -0.339 5.184 1 91.06 114 ILE A N 1
ATOM 887 C CA . ILE A 1 114 ? 7.215 0.07 5.027 1 91.06 114 ILE A CA 1
ATOM 888 C C . ILE A 1 114 ? 6.434 -0.26 6.297 1 91.06 114 ILE A C 1
ATOM 890 O O . ILE A 1 114 ? 6.402 -1.414 6.73 1 91.06 114 ILE A O 1
ATOM 894 N N . PRO A 1 115 ? 5.883 0.773 6.832 1 88.69 115 PRO A N 1
ATOM 895 C CA . PRO A 1 115 ? 5.195 0.513 8.102 1 88.69 115 PRO A CA 1
ATOM 896 C C . PRO A 1 115 ? 4.066 -0.508 7.961 1 88.69 115 PRO A C 1
ATOM 898 O O . PRO A 1 115 ? 3.24 -0.4 7.051 1 88.69 115 PRO A O 1
ATOM 901 N N . GLN A 1 116 ? 4.059 -1.452 8.938 1 89.31 116 GLN A N 1
ATOM 902 C CA . GLN A 1 116 ? 2.984 -2.438 8.938 1 89.31 116 GLN A CA 1
ATOM 903 C C . GLN A 1 116 ? 1.633 -1.777 9.195 1 89.31 116 GLN A C 1
ATOM 905 O O . GLN A 1 116 ? 0.593 -2.295 8.781 1 89.31 116 GLN A O 1
ATOM 910 N N . GLU A 1 117 ? 1.745 -0.571 9.75 1 91.5 117 GLU A N 1
ATOM 911 C CA . GLU A 1 117 ? 0.543 0.173 10.117 1 91.5 117 GLU A CA 1
ATOM 912 C C . GLU A 1 117 ? -0.203 0.661 8.875 1 91.5 117 GLU A C 1
ATOM 914 O O . GLU A 1 117 ? -1.354 1.092 8.969 1 91.5 117 GLU A O 1
ATOM 919 N N . VAL A 1 118 ? 0.405 0.486 7.711 1 91.81 118 VAL A N 1
ATOM 920 C CA . VAL A 1 118 ? -0.328 0.733 6.473 1 91.81 118 VAL A CA 1
ATOM 921 C C . VAL A 1 118 ? -1.556 -0.173 6.41 1 91.81 118 VAL A C 1
ATOM 923 O O . VAL A 1 118 ? -2.59 0.21 5.859 1 91.81 118 VAL A O 1
ATOM 926 N N . GLY A 1 119 ? -1.449 -1.273 7.023 1 90.06 119 GLY A N 1
ATOM 927 C CA . GLY A 1 119 ? -2.553 -2.217 7.102 1 90.06 119 GLY A CA 1
ATOM 928 C C . GLY A 1 119 ? -3.75 -1.675 7.859 1 90.06 119 GLY A C 1
ATOM 929 O O . GLY A 1 119 ? -4.852 -2.223 7.766 1 90.06 119 GLY A O 1
ATOM 930 N N . HIS A 1 120 ? -3.537 -0.573 8.617 1 90.69 120 HIS A N 1
ATOM 931 C CA . HIS A 1 120 ? -4.625 0.033 9.375 1 90.69 120 HIS A CA 1
ATOM 932 C C . HIS A 1 120 ? -5.406 1.024 8.523 1 90.69 120 HIS A C 1
ATOM 934 O O . HIS A 1 120 ? -6.465 1.508 8.93 1 90.69 120 HIS A O 1
ATOM 940 N N . LEU A 1 121 ? -4.934 1.251 7.367 1 93.94 121 LEU A N 1
ATOM 941 C CA . LEU A 1 121 ? -5.586 2.219 6.496 1 93.94 121 LEU A CA 1
ATOM 942 C C . LEU A 1 121 ? -6.68 1.55 5.664 1 93.94 121 LEU A C 1
ATOM 944 O O . LEU A 1 121 ? -6.566 1.464 4.438 1 93.94 121 LEU A O 1
ATOM 948 N N . TYR A 1 122 ? -7.777 1.259 6.219 1 92.38 122 TYR A N 1
ATOM 949 C CA . TYR A 1 122 ? -8.781 0.404 5.598 1 92.38 122 TYR A CA 1
ATOM 950 C C . TYR A 1 122 ? -9.508 1.137 4.473 1 92.38 122 TYR A C 1
ATOM 952 O O . TYR A 1 122 ? -10.188 0.515 3.66 1 92.38 122 TYR A O 1
ATOM 960 N N . ARG A 1 123 ? -9.281 2.455 4.406 1 95.06 123 ARG A N 1
ATOM 961 C CA . ARG A 1 123 ? -9.922 3.221 3.34 1 95.06 123 ARG A CA 1
ATOM 962 C C . ARG A 1 123 ? -8.945 3.506 2.207 1 95.06 123 ARG A C 1
ATOM 964 O O . ARG A 1 123 ? -9.289 4.168 1.229 1 95.06 123 ARG A O 1
ATOM 971 N N . LEU A 1 124 ? -7.75 3.018 2.334 1 97.31 124 LEU A N 1
ATOM 972 C CA . LEU A 1 124 ? -6.711 3.283 1.343 1 97.31 124 LEU A CA 1
ATOM 973 C C . LEU A 1 124 ? -7.105 2.721 -0.019 1 97.31 124 LEU A C 1
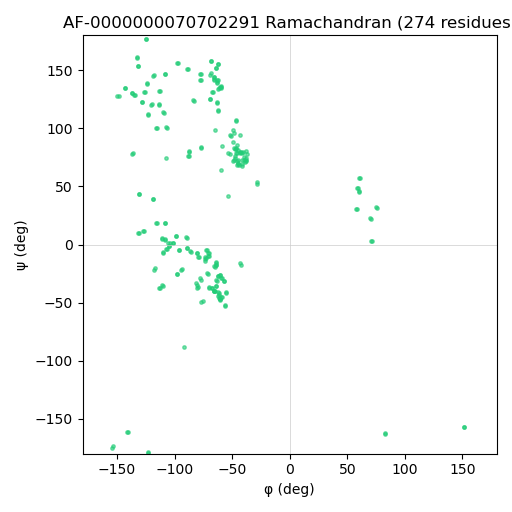ATOM 975 O O . LEU A 1 124 ? -7.547 1.574 -0.118 1 97.31 124 LEU A O 1
ATOM 979 N N . ARG A 1 125 ? -6.902 3.566 -1.038 1 97.88 125 ARG A N 1
ATOM 980 C CA . ARG A 1 125 ? -7.211 3.172 -2.41 1 97.88 125 ARG A CA 1
ATOM 981 C C . ARG A 1 125 ? -5.938 3.062 -3.244 1 97.88 125 ARG A C 1
ATOM 983 O O . ARG A 1 125 ? -5.824 2.178 -4.094 1 97.88 125 ARG A O 1
ATOM 990 N N . GLN A 1 126 ? -5.031 3.973 -2.959 1 98.25 126 GLN A N 1
ATOM 991 C CA . GLN A 1 126 ? -3.793 4.008 -3.73 1 98.25 126 GLN A CA 1
ATOM 992 C C . GLN A 1 126 ? -2.604 4.375 -2.848 1 98.25 126 GLN A C 1
ATOM 994 O O . GLN A 1 126 ? -2.709 5.258 -1.991 1 98.25 126 GLN A O 1
ATOM 999 N N . LEU A 1 127 ? -1.532 3.598 -3.057 1 98.31 127 LEU A N 1
ATOM 1000 C CA . LEU A 1 127 ? -0.255 3.871 -2.408 1 98.31 127 LEU A CA 1
ATOM 1001 C C . LEU A 1 127 ? 0.875 3.924 -3.43 1 98.31 127 LEU A C 1
ATOM 1003 O O . LEU A 1 127 ? 1.067 2.979 -4.199 1 98.31 127 LEU A O 1
ATOM 1007 N N . TYR A 1 128 ? 1.561 5.051 -3.461 1 98.44 128 TYR A N 1
ATOM 1008 C CA . TYR A 1 128 ? 2.695 5.23 -4.359 1 98.44 128 TYR A CA 1
ATOM 1009 C C . TYR A 1 128 ? 3.994 5.371 -3.572 1 98.44 128 TYR A C 1
ATOM 1011 O O . TYR A 1 128 ? 4.145 6.297 -2.771 1 98.44 128 TYR A O 1
ATOM 1019 N N . LEU A 1 129 ? 4.953 4.441 -3.834 1 98 129 LEU A N 1
ATOM 1020 C CA . LEU A 1 129 ? 6.191 4.402 -3.062 1 98 129 LEU A CA 1
ATOM 1021 C C . LEU A 1 129 ? 7.406 4.316 -3.982 1 98 129 LEU A C 1
ATOM 1023 O O . LEU A 1 129 ? 8.531 4.125 -3.518 1 98 129 LEU A O 1
ATOM 1027 N N . TYR A 1 130 ? 7.164 4.504 -5.254 1 97.06 130 TYR A N 1
ATOM 1028 C CA . TYR A 1 130 ? 8.234 4.25 -6.207 1 97.06 130 TYR A CA 1
ATOM 1029 C C . TYR A 1 130 ? 9.398 5.211 -5.992 1 97.06 130 TYR A C 1
ATOM 1031 O O . TYR A 1 130 ? 9.203 6.328 -5.504 1 97.06 130 TYR A O 1
ATOM 1039 N N . GLN A 1 131 ? 10.625 4.738 -6.355 1 96.94 131 GLN A N 1
ATOM 1040 C CA . GLN A 1 131 ? 11.836 5.551 -6.301 1 96.94 131 GLN A CA 1
ATOM 1041 C C . GLN A 1 131 ? 12.094 6.055 -4.883 1 96.94 131 GLN A C 1
ATOM 1043 O O . GLN A 1 131 ? 12.273 7.258 -4.672 1 96.94 131 GLN A O 1
ATOM 1048 N N . ASN A 1 132 ? 12.039 5.195 -3.893 1 97.31 132 ASN A N 1
ATOM 1049 C CA . ASN A 1 132 ? 12.445 5.395 -2.506 1 97.31 132 ASN A CA 1
ATOM 1050 C C . ASN A 1 132 ? 13.484 4.363 -2.076 1 97.31 132 ASN A C 1
ATOM 1052 O O . ASN A 1 132 ? 14.023 3.629 -2.908 1 97.31 132 ASN A O 1
ATOM 1056 N N . LYS A 1 133 ? 13.914 4.438 -0.824 1 95.69 133 LYS A N 1
ATOM 1057 C CA . LYS A 1 133 ? 15 3.584 -0.348 1 95.69 133 LYS A CA 1
ATOM 1058 C C . LYS A 1 133 ? 14.531 2.676 0.784 1 95.69 133 LYS A C 1
ATOM 1060 O O . LYS A 1 133 ? 15.25 2.469 1.763 1 95.69 133 LYS A O 1
ATOM 1065 N N . PHE A 1 134 ? 13.32 2.156 0.695 1 93.62 134 PHE A N 1
ATOM 1066 C CA . PHE A 1 134 ? 12.797 1.259 1.718 1 93.62 134 PHE A CA 1
ATOM 1067 C C . PHE A 1 134 ? 13.586 -0.047 1.747 1 93.62 134 PHE A C 1
ATOM 1069 O O . PHE A 1 134 ? 14.062 -0.513 0.71 1 93.62 134 PHE A O 1
ATOM 1076 N N . LYS A 1 135 ? 13.758 -0.59 2.982 1 90.38 135 LYS A N 1
ATOM 1077 C CA . LYS A 1 135 ? 14.453 -1.859 3.16 1 90.38 135 LYS A CA 1
ATOM 1078 C C . LYS A 1 135 ? 13.656 -2.803 4.059 1 90.38 135 LYS A C 1
ATOM 1080 O O . LYS A 1 135 ? 12.75 -2.371 4.77 1 90.38 135 LYS A O 1
ATOM 1085 N N . ARG A 1 136 ? 13.875 -4.094 3.852 1 84.12 136 ARG A N 1
ATOM 1086 C CA . ARG A 1 136 ? 13.312 -5.098 4.754 1 84.12 136 ARG A CA 1
ATOM 1087 C C . ARG A 1 136 ? 13.867 -4.938 6.164 1 84.12 136 ARG A C 1
ATOM 1089 O O . ARG A 1 136 ? 15.078 -4.793 6.344 1 84.12 136 ARG A O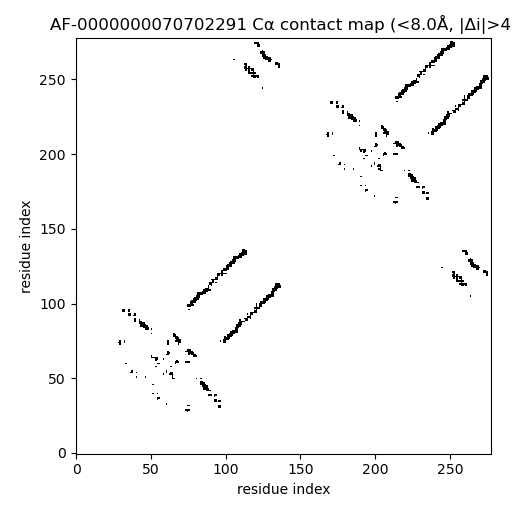 1
ATOM 1096 N N . VAL A 1 137 ? 12.969 -4.594 7.078 1 67.88 137 VAL A N 1
ATOM 1097 C CA . VAL A 1 137 ? 13.445 -4.555 8.453 1 67.88 137 VAL A CA 1
ATOM 1098 C C . VAL A 1 137 ? 12.883 -5.75 9.227 1 67.88 137 VAL A C 1
ATOM 1100 O O . VAL A 1 137 ? 11.688 -6.039 9.156 1 67.88 137 VAL A O 1
ATOM 1103 N N . LEU A 1 138 ? 13.617 -6.812 9.445 1 55.97 138 LEU A N 1
ATOM 1104 C CA . LEU A 1 138 ? 13.266 -7.992 10.227 1 55.97 138 LEU A CA 1
ATOM 1105 C C . LEU A 1 138 ? 12.75 -7.594 11.609 1 55.97 138 LEU A C 1
ATOM 1107 O O . LEU A 1 138 ? 13.375 -6.785 12.297 1 55.97 138 LEU A O 1
ATOM 1111 N N . ARG A 1 139 ? 11.492 -7.473 11.711 1 46.09 139 ARG A N 1
ATOM 1112 C CA . ARG A 1 139 ? 11.133 -7.289 13.109 1 46.09 139 ARG A CA 1
ATOM 1113 C C . ARG A 1 139 ? 10.836 -8.625 13.781 1 46.09 139 ARG A C 1
ATOM 1115 O O . ARG A 1 139 ? 10.375 -9.562 13.125 1 46.09 139 ARG A O 1
ATOM 1122 N N . MET B 1 1 ? 67.812 -63.719 -27.719 1 34.66 1 MET B N 1
ATOM 1123 C CA . MET B 1 1 ? 66.875 -63.688 -26.609 1 34.66 1 MET B CA 1
ATOM 1124 C C . MET B 1 1 ? 66.375 -62.281 -26.375 1 34.66 1 MET B C 1
ATOM 1126 O O . MET B 1 1 ? 66.875 -61.562 -25.5 1 34.66 1 MET B O 1
ATOM 1130 N N . VAL B 1 2 ? 66.125 -61.5 -27.547 1 40.47 2 VAL B N 1
ATOM 1131 C CA . VAL B 1 2 ? 65.812 -60.094 -27.641 1 40.47 2 VAL B CA 1
ATOM 1132 C C . VAL B 1 2 ? 64.5 -59.781 -27 1 40.47 2 VAL B C 1
ATOM 1134 O O . VAL B 1 2 ? 63.5 -60.469 -27.281 1 40.47 2 VAL B O 1
ATOM 1137 N N . ASN B 1 3 ? 64.5 -59.281 -25.75 1 39.62 3 ASN B N 1
ATOM 1138 C CA . ASN B 1 3 ? 63.594 -58.75 -24.734 1 39.62 3 ASN B CA 1
ATOM 1139 C C . ASN B 1 3 ? 62.75 -57.625 -25.266 1 39.62 3 ASN B C 1
ATOM 1141 O O . ASN B 1 3 ? 63.188 -56.469 -25.312 1 39.62 3 ASN B O 1
ATOM 1145 N N . LEU B 1 4 ? 62.188 -57.656 -26.484 1 44.28 4 LEU B N 1
ATOM 1146 C CA . LEU B 1 4 ? 61.469 -56.469 -26.938 1 44.28 4 LEU B CA 1
ATOM 1147 C C . LEU B 1 4 ? 60.312 -56.125 -25.984 1 44.28 4 LEU B C 1
ATOM 1149 O O . LEU B 1 4 ? 59.406 -56.938 -25.781 1 44.28 4 LEU B O 1
ATOM 1153 N N . SER B 1 5 ? 60.625 -55.344 -24.844 1 46 5 SER B N 1
ATOM 1154 C CA . SER B 1 5 ? 59.719 -54.75 -23.859 1 46 5 SER B CA 1
ATOM 1155 C C . SER B 1 5 ? 58.531 -54.031 -24.531 1 46 5 SER B C 1
ATOM 1157 O O . SER B 1 5 ? 58.719 -53.375 -25.562 1 46 5 SER B O 1
ATOM 1159 N N . SER B 1 6 ? 57.312 -54.625 -24.469 1 48.06 6 SER B N 1
ATOM 1160 C CA . SER B 1 6 ? 55.938 -54.156 -24.781 1 48.06 6 SER B CA 1
ATOM 1161 C C . SER B 1 6 ? 55.656 -52.812 -24.141 1 48.06 6 SER B C 1
ATOM 1163 O O . SER B 1 6 ? 55.969 -52.594 -22.969 1 48.06 6 SER B O 1
ATOM 1165 N N . PHE B 1 7 ? 55.812 -51.656 -24.859 1 48.09 7 PHE B N 1
ATOM 1166 C CA . PHE B 1 7 ? 55.344 -50.312 -24.516 1 48.09 7 PHE B CA 1
ATOM 1167 C C . PHE B 1 7 ? 53.875 -50.344 -24.078 1 48.09 7 PHE B C 1
ATOM 1169 O O . PHE B 1 7 ? 53 -50.719 -24.859 1 48.09 7 PHE B O 1
ATOM 1176 N N . SER B 1 8 ? 53.625 -50.812 -22.812 1 50.41 8 SER B N 1
ATOM 1177 C CA . SER B 1 8 ? 52.312 -50.625 -22.172 1 50.41 8 SER B CA 1
ATOM 1178 C C . SER B 1 8 ? 51.812 -49.219 -22.312 1 50.41 8 SER B C 1
ATOM 1180 O O . SER B 1 8 ? 52.5 -48.25 -21.906 1 50.41 8 SER B O 1
ATOM 1182 N N . SER B 1 9 ? 51.188 -48.875 -23.453 1 52.22 9 SER B N 1
ATOM 1183 C CA . SER B 1 9 ? 50.469 -47.625 -23.594 1 52.22 9 SER B CA 1
ATOM 1184 C C . SER B 1 9 ? 49.562 -47.344 -22.391 1 52.22 9 SER B C 1
ATOM 1186 O O . SER B 1 9 ? 48.688 -48.156 -22.078 1 52.22 9 SER B O 1
ATOM 1188 N N . ILE B 1 10 ? 50.062 -46.75 -21.328 1 51.34 10 ILE B N 1
ATOM 1189 C CA . ILE B 1 10 ? 49.312 -46.094 -20.25 1 51.34 10 ILE B CA 1
ATOM 1190 C C . ILE B 1 10 ? 48.219 -45.188 -20.828 1 51.34 10 ILE B C 1
ATOM 1192 O O . ILE B 1 10 ? 48.531 -44.219 -21.516 1 51.34 10 ILE B O 1
ATOM 1196 N N . HIS B 1 11 ? 47.156 -45.781 -21.391 1 51.5 11 HIS B N 1
ATOM 1197 C CA . HIS B 1 11 ? 46 -44.938 -21.594 1 51.5 11 HIS B CA 1
ATOM 1198 C C . HIS B 1 11 ? 45.688 -44.094 -20.359 1 51.5 11 HIS B C 1
ATOM 1200 O O . HIS B 1 11 ? 45.469 -44.625 -19.281 1 51.5 11 HIS B O 1
ATOM 1206 N N . PHE B 1 12 ? 46.406 -43.031 -20.141 1 49.94 12 PHE B N 1
ATOM 1207 C CA . PHE B 1 12 ? 45.938 -41.938 -19.266 1 49.94 12 PHE B CA 1
ATOM 1208 C C . PHE B 1 12 ? 44.438 -41.688 -19.469 1 49.94 12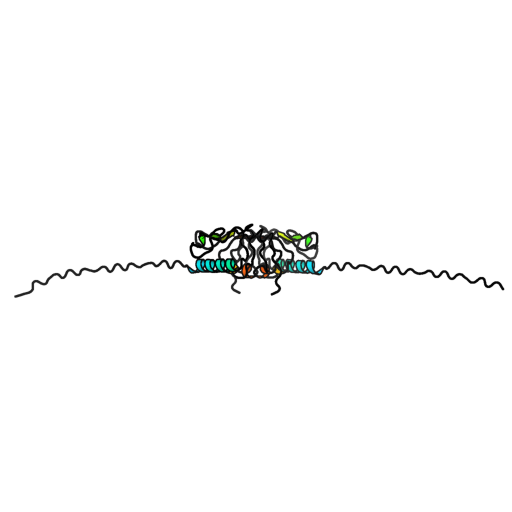 PHE B C 1
ATOM 1210 O O . PHE B 1 12 ? 44.031 -41.188 -20.516 1 49.94 12 PHE B O 1
ATOM 1217 N N . LEU B 1 13 ? 43.594 -42.594 -19.016 1 48.41 13 LEU 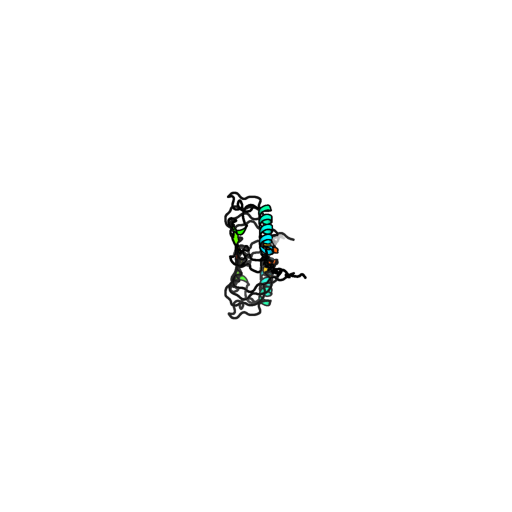B N 1
ATOM 1218 C CA . LEU B 1 13 ? 42.188 -42.25 -18.812 1 48.41 13 LEU B CA 1
ATOM 1219 C C . LEU B 1 13 ? 42.062 -40.875 -18.188 1 48.41 13 LEU B C 1
ATOM 1221 O O . LEU B 1 13 ? 42.438 -40.656 -17.031 1 48.41 13 LEU B O 1
ATOM 1225 N N . PHE B 1 14 ? 42.375 -39.781 -18.906 1 50.38 14 PHE B N 1
ATOM 1226 C CA . PHE B 1 14 ? 41.875 -38.469 -18.531 1 50.38 14 PHE B CA 1
ATOM 1227 C C . PHE B 1 14 ? 40.438 -38.562 -18.016 1 50.38 14 PHE B C 1
ATOM 1229 O O . PHE B 1 14 ? 39.5 -38.812 -18.781 1 50.38 14 PHE B O 1
ATOM 1236 N N . TYR B 1 15 ? 40.219 -39.062 -16.797 1 49.56 15 TYR B N 1
ATOM 1237 C CA . TYR B 1 15 ? 39 -38.781 -16.062 1 49.56 15 TYR B CA 1
ATOM 1238 C C . TYR B 1 15 ? 38.562 -37.344 -16.234 1 49.56 15 TYR B C 1
ATOM 1240 O O . TYR B 1 15 ? 39.188 -36.438 -15.711 1 49.56 15 TYR B O 1
ATOM 1248 N N . SER B 1 16 ? 38 -36.906 -17.344 1 53.66 16 SER B N 1
ATOM 1249 C CA . SER B 1 16 ? 37.281 -35.625 -17.438 1 53.66 16 SER B CA 1
ATOM 1250 C C . SER B 1 16 ? 36.375 -35.406 -16.234 1 53.66 16 SER B C 1
ATOM 1252 O O . SER B 1 16 ? 35.438 -36.188 -16.016 1 53.66 16 SER B O 1
ATOM 1254 N N . LEU B 1 17 ? 36.875 -35 -15.07 1 53.19 17 LEU B N 1
ATOM 1255 C CA . LEU B 1 17 ? 36.062 -34.438 -14.023 1 53.19 17 LEU B CA 1
ATOM 1256 C C . LEU B 1 17 ? 35.062 -33.438 -14.609 1 53.19 17 LEU B C 1
ATOM 1258 O O . LEU B 1 17 ? 35.438 -32.344 -15.031 1 53.19 17 LEU B O 1
ATOM 1262 N N . VAL B 1 18 ? 34.062 -33.906 -15.383 1 55 18 VAL B N 1
ATOM 1263 C CA . VAL B 1 18 ? 32.938 -33.062 -15.688 1 55 18 VAL B CA 1
ATOM 1264 C C . VAL B 1 18 ? 32.406 -32.406 -14.398 1 55 18 VAL B C 1
ATOM 1266 O O . VAL B 1 18 ? 31.812 -33.094 -13.562 1 55 18 VAL B O 1
ATOM 1269 N N . ILE B 1 19 ? 33.094 -31.438 -13.8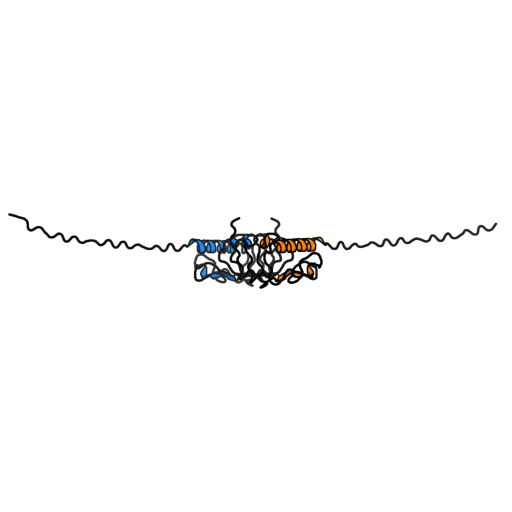05 1 56.44 19 ILE B N 1
ATOM 1270 C CA . ILE B 1 19 ? 32.5 -30.547 -12.805 1 56.44 19 ILE B CA 1
ATOM 1271 C C . ILE B 1 19 ? 31.109 -30.109 -13.266 1 56.44 19 ILE B C 1
ATOM 1273 O O . ILE B 1 19 ? 30.984 -29.344 -14.219 1 56.44 19 ILE B O 1
ATOM 1277 N N . SER B 1 20 ? 30.141 -30.984 -13.078 1 55.88 20 SER B N 1
ATOM 1278 C CA . SER B 1 20 ? 28.75 -30.547 -13.211 1 55.88 20 SER B CA 1
ATOM 1279 C C . SER B 1 20 ? 28.484 -29.297 -12.359 1 55.88 20 SER B C 1
ATOM 1281 O O . SER B 1 20 ? 28.453 -29.375 -11.133 1 55.88 20 SER B O 1
ATOM 1283 N N . LEU B 1 21 ? 28.891 -28.125 -12.781 1 53 21 LEU B N 1
ATOM 1284 C CA . LEU B 1 21 ? 28.328 -26.922 -12.188 1 53 21 LEU B CA 1
ATOM 1285 C C . LEU B 1 21 ? 26.812 -27.047 -12.055 1 53 21 LEU B C 1
ATOM 1287 O O . LEU B 1 21 ? 26.078 -26.875 -13.031 1 53 21 LEU B O 1
ATOM 1291 N N . SER B 1 22 ? 26.359 -27.891 -11.164 1 49.28 22 SER B N 1
ATOM 1292 C CA . SER B 1 22 ? 24.953 -27.734 -10.805 1 49.28 22 SER B CA 1
ATOM 1293 C C . SER B 1 22 ? 24.625 -26.281 -10.484 1 49.28 22 SER B C 1
ATOM 1295 O O . SER B 1 22 ? 25.172 -25.719 -9.531 1 49.28 22 SER B O 1
ATOM 1297 N N . SER B 1 23 ? 24.375 -25.484 -11.484 1 48.91 23 SER B N 1
ATOM 1298 C CA . SER B 1 23 ? 23.734 -24.234 -11.094 1 48.91 23 SER B CA 1
ATOM 1299 C C . SER B 1 23 ? 22.656 -24.469 -10.039 1 48.91 23 SER B C 1
ATOM 1301 O O . SER B 1 23 ? 21.656 -25.141 -10.305 1 48.91 23 SER B O 1
ATOM 1303 N N . THR B 1 24 ? 23.016 -24.641 -8.812 1 46.22 24 THR B N 1
ATOM 1304 C CA . THR B 1 24 ? 21.938 -24.484 -7.84 1 46.22 24 THR B CA 1
ATOM 1305 C C . THR B 1 24 ? 21 -23.344 -8.25 1 46.22 24 THR B C 1
ATOM 1307 O O . THR B 1 24 ? 21.406 -22.172 -8.25 1 46.22 24 THR B O 1
ATOM 1310 N N . VAL B 1 25 ? 20.172 -23.531 -9.305 1 48.53 25 VAL B N 1
ATOM 1311 C CA . VAL B 1 25 ? 19.078 -22.578 -9.461 1 48.53 25 VAL B CA 1
ATOM 1312 C C . VAL B 1 25 ? 18.516 -22.188 -8.094 1 48.53 25 VAL B C 1
ATOM 1314 O O . VAL B 1 25 ? 18.094 -23.047 -7.324 1 48.53 25 VAL B O 1
ATOM 1317 N N . ILE B 1 26 ? 19.078 -21.375 -7.352 1 47.34 26 ILE B N 1
ATOM 1318 C CA . ILE B 1 26 ? 18.531 -20.797 -6.137 1 47.34 26 ILE B CA 1
ATOM 1319 C C . ILE B 1 26 ? 17 -20.734 -6.238 1 47.34 26 ILE B C 1
ATOM 1321 O O . ILE B 1 26 ? 16.453 -19.859 -6.898 1 47.34 26 ILE B O 1
ATOM 1325 N N . CYS B 1 27 ? 16.188 -21.75 -6.52 1 51.94 27 CYS B N 1
ATOM 1326 C CA . CYS B 1 27 ? 14.773 -22.109 -6.59 1 51.94 27 CYS B CA 1
ATOM 1327 C C . CYS B 1 27 ? 14.008 -21.531 -5.398 1 51.94 27 CYS B C 1
ATOM 1329 O O . CYS B 1 27 ? 12.789 -21.391 -5.453 1 51.94 27 CYS B O 1
ATOM 1331 N N . GLY B 1 28 ? 14.695 -21.156 -4.367 1 62.12 28 GLY B N 1
ATOM 1332 C CA . GLY B 1 28 ? 14.023 -20.844 -3.115 1 62.12 28 GLY B CA 1
ATOM 1333 C C . GLY B 1 28 ? 13.078 -19.672 -3.223 1 62.12 28 GLY B C 1
ATOM 1334 O O . GLY B 1 28 ? 11.977 -19.688 -2.664 1 62.12 28 GLY B O 1
ATOM 1335 N N . GLY B 1 29 ? 13.328 -18.703 -4.066 1 77 29 GLY B N 1
ATOM 1336 C CA . GLY B 1 29 ? 12.492 -17.516 -4.098 1 77 29 GLY B CA 1
ATOM 1337 C C . GLY B 1 29 ? 11.195 -17.719 -4.855 1 77 29 GLY B C 1
ATOM 1338 O O . GLY B 1 29 ? 10.125 -17.344 -4.367 1 77 29 GLY B O 1
ATOM 1339 N N . ILE B 1 30 ? 11.312 -18.516 -5.93 1 88.25 30 ILE B N 1
ATOM 1340 C CA . ILE B 1 30 ? 10.133 -18.641 -6.781 1 88.25 30 ILE B CA 1
ATOM 1341 C C . ILE B 1 30 ? 9.133 -19.594 -6.129 1 88.25 30 ILE B C 1
ATOM 1343 O O . ILE B 1 30 ? 7.922 -19.438 -6.281 1 88.25 30 ILE B O 1
ATOM 1347 N N . GLU B 1 31 ? 9.656 -20.531 -5.348 1 92.12 31 GLU B N 1
ATOM 1348 C CA . GLU B 1 31 ? 8.773 -21.438 -4.625 1 92.12 31 GLU B CA 1
ATOM 1349 C C . GLU B 1 31 ? 7.949 -20.688 -3.578 1 92.12 31 GLU B C 1
ATOM 1351 O O . GLU B 1 31 ? 6.785 -21.016 -3.346 1 92.12 31 GLU B O 1
ATOM 1356 N N . THR B 1 32 ? 8.562 -19.797 -2.938 1 94.06 32 THR B N 1
ATOM 1357 C CA . THR B 1 32 ? 7.84 -18.984 -1.96 1 94.06 32 THR B CA 1
ATOM 1358 C C . THR B 1 32 ? 6.734 -18.188 -2.635 1 94.06 32 THR B C 1
ATOM 1360 O O .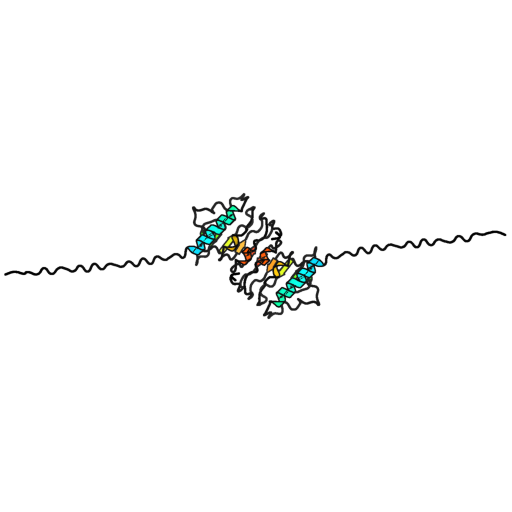 THR B 1 32 ? 5.625 -18.078 -2.111 1 94.06 32 THR B O 1
ATOM 1363 N N . ASP B 1 33 ? 7.07 -17.656 -3.789 1 96.69 33 ASP B N 1
ATOM 1364 C CA . ASP B 1 33 ? 6.051 -16.953 -4.555 1 96.69 33 ASP B CA 1
ATOM 1365 C C . ASP B 1 33 ? 4.898 -17.875 -4.926 1 96.69 33 ASP B C 1
ATOM 1367 O O . ASP B 1 33 ? 3.729 -17.516 -4.773 1 96.69 33 ASP B O 1
ATOM 1371 N N . HIS B 1 34 ? 5.34 -19 -5.391 1 96.38 34 HIS B N 1
ATOM 1372 C CA . HIS B 1 34 ? 4.371 -20 -5.805 1 96.38 34 HIS B CA 1
ATOM 1373 C C . HIS B 1 34 ? 3.412 -20.344 -4.668 1 96.38 34 HIS B C 1
ATOM 1375 O O . HIS B 1 34 ? 2.193 -20.281 -4.84 1 96.38 34 HIS B O 1
ATOM 1381 N N . GLU B 1 35 ? 3.918 -20.672 -3.592 1 95.44 35 GLU B N 1
ATOM 1382 C CA . GLU B 1 35 ? 3.115 -21.031 -2.426 1 95.44 35 GLU B CA 1
ATOM 1383 C C . GLU B 1 35 ? 2.244 -19.859 -1.974 1 95.44 35 GLU B C 1
ATOM 1385 O O . GLU B 1 35 ? 1.067 -20.047 -1.655 1 95.44 35 GLU B O 1
ATOM 1390 N N . ALA B 1 36 ? 2.771 -18.703 -1.938 1 95.88 36 ALA B N 1
ATOM 1391 C CA . ALA B 1 36 ? 2.031 -17.516 -1.524 1 95.88 36 ALA B CA 1
ATOM 1392 C C . ALA B 1 36 ? 0.824 -17.281 -2.428 1 95.88 36 ALA B C 1
ATOM 1394 O O . ALA B 1 36 ? -0.283 -17.031 -1.942 1 95.88 36 ALA B O 1
ATOM 1395 N N . LEU B 1 37 ? 1.017 -17.391 -3.709 1 97.31 37 LEU B N 1
ATOM 1396 C CA . LEU B 1 37 ? -0.054 -17.109 -4.66 1 97.31 37 LEU B CA 1
ATOM 1397 C C . LEU B 1 37 ? -1.134 -18.188 -4.594 1 97.31 37 LEU B C 1
ATOM 1399 O O . LEU B 1 37 ? -2.324 -17.891 -4.699 1 97.31 37 LEU B O 1
ATOM 1403 N N . LEU B 1 38 ? -0.726 -19.422 -4.387 1 97.06 38 LEU B N 1
ATOM 1404 C CA . LEU B 1 38 ? -1.723 -20.469 -4.234 1 97.06 38 LEU B CA 1
ATOM 1405 C C . LEU B 1 38 ? -2.516 -20.297 -2.945 1 97.06 38 LEU B C 1
ATOM 1407 O O . LEU B 1 38 ? -3.717 -20.562 -2.906 1 97.06 38 LEU B O 1
ATOM 1411 N N . LYS B 1 39 ? -1.865 -19.875 -1.904 1 96.19 39 LYS B N 1
ATOM 1412 C CA . LYS B 1 39 ? -2.568 -19.594 -0.657 1 96.19 39 LYS B CA 1
ATOM 1413 C C . LYS B 1 39 ? -3.529 -18.422 -0.82 1 96.19 39 LYS B C 1
ATOM 1415 O O . LYS B 1 39 ? -4.645 -18.453 -0.301 1 96.19 39 LYS B O 1
ATOM 1420 N N . ILE B 1 40 ? -3.117 -17.391 -1.548 1 96.12 40 ILE B N 1
ATOM 1421 C CA . ILE B 1 40 ? -3.996 -16.266 -1.85 1 96.12 40 ILE B CA 1
ATOM 1422 C C . ILE B 1 40 ? -5.211 -16.75 -2.637 1 96.12 40 ILE B C 1
ATOM 1424 O O . ILE B 1 40 ? -6.348 -16.406 -2.312 1 96.12 40 ILE B O 1
ATOM 1428 N N . LYS B 1 41 ? -4.945 -17.531 -3.629 1 97.31 41 LYS B N 1
ATOM 1429 C CA . LYS B 1 41 ? -6.035 -18.094 -4.426 1 97.31 41 LYS B CA 1
ATOM 1430 C C . LYS B 1 41 ? -7.031 -18.844 -3.547 1 97.31 41 LYS B C 1
ATOM 1432 O O . LYS B 1 41 ? -8.242 -18.75 -3.75 1 97.31 41 LYS B O 1
ATOM 1437 N N . SER B 1 42 ? -6.539 -19.594 -2.605 1 96.5 42 SER B N 1
ATOM 1438 C CA . SER B 1 42 ? -7.395 -20.406 -1.754 1 96.5 42 SER B CA 1
ATOM 1439 C C . SER B 1 42 ? -8.328 -19.547 -0.911 1 96.5 42 SER B C 1
ATOM 1441 O O . SER B 1 42 ? -9.336 -20.047 -0.392 1 96.5 42 SER B O 1
ATOM 1443 N N . LEU B 1 43 ? -8.055 -18.25 -0.751 1 95.69 43 LEU B N 1
ATOM 1444 C CA . LEU B 1 43 ? -8.867 -17.344 0.049 1 95.69 43 LEU B CA 1
ATOM 1445 C C . LEU B 1 43 ? -9.852 -16.578 -0.829 1 95.69 43 LEU B C 1
ATOM 1447 O O . LEU B 1 43 ? -10.641 -15.773 -0.328 1 95.69 43 LEU B O 1
ATOM 1451 N N . ILE B 1 44 ? -9.758 -16.766 -2.15 1 96.81 44 ILE B N 1
ATOM 1452 C CA . ILE B 1 44 ? -10.703 -16.172 -3.082 1 96.81 44 ILE B CA 1
ATOM 1453 C C . ILE B 1 44 ? -11.953 -17.031 -3.182 1 96.81 44 ILE B C 1
ATOM 1455 O O . ILE B 1 44 ? -11.867 -18.219 -3.516 1 96.81 44 ILE B O 1
ATOM 1459 N N . THR B 1 45 ? -13.109 -16.484 -2.918 1 97.31 45 THR B N 1
ATOM 1460 C CA . THR B 1 45 ? -14.359 -17.234 -2.824 1 97.31 45 THR B CA 1
ATOM 1461 C C . THR B 1 45 ? -15.141 -17.141 -4.129 1 97.31 45 THR B C 1
ATOM 1463 O O . THR B 1 45 ? -16.016 -17.969 -4.387 1 97.31 45 THR B O 1
ATOM 1466 N N . ARG B 1 46 ? -14.922 -16.109 -4.875 1 98.31 46 ARG B N 1
ATOM 1467 C CA . ARG B 1 46 ? -15.602 -15.953 -6.156 1 98.31 46 ARG B CA 1
ATOM 1468 C C . ARG B 1 46 ? -14.641 -15.469 -7.23 1 98.31 46 ARG B C 1
ATOM 1470 O O . ARG B 1 46 ? -13.867 -14.531 -7.008 1 98.31 46 ARG B O 1
ATOM 1477 N N . ASP B 1 47 ? -14.602 -16.078 -8.336 1 98.25 47 ASP B N 1
ATOM 1478 C CA . ASP B 1 47 ? -13.844 -15.766 -9.539 1 98.25 47 ASP B CA 1
ATOM 1479 C C . ASP B 1 47 ? -14.711 -15.93 -10.789 1 98.25 47 ASP B C 1
ATOM 1481 O O . ASP B 1 47 ? -14.492 -16.859 -11.578 1 98.25 47 ASP B O 1
ATOM 1485 N N . PRO B 1 48 ? -15.523 -14.984 -11.047 1 98.38 48 PRO B N 1
ATOM 1486 C CA . PRO B 1 48 ? -16.562 -15.18 -12.055 1 98.38 48 PRO B CA 1
ATOM 1487 C C . PRO B 1 48 ? -16.016 -15.203 -13.477 1 98.38 48 PRO B C 1
ATOM 1489 O O . PRO B 1 48 ? -16.625 -15.805 -14.367 1 98.38 48 PRO B O 1
ATOM 1492 N N . TYR B 1 49 ? -14.875 -14.609 -13.773 1 98.12 49 TYR B N 1
ATOM 1493 C CA . TYR B 1 49 ? -14.352 -14.508 -15.133 1 98.12 49 TYR B CA 1
ATOM 1494 C C . TYR B 1 49 ? -13.203 -15.477 -15.344 1 98.12 49 TYR B C 1
ATOM 1496 O O . TYR B 1 49 ? -12.578 -15.492 -16.406 1 98.12 49 TYR B O 1
ATOM 1504 N N . GLY B 1 50 ? -12.836 -16.234 -14.289 1 98 50 GLY B N 1
ATOM 1505 C CA . GLY B 1 50 ? -11.805 -17.25 -14.406 1 98 50 GLY B CA 1
ATOM 1506 C C . GLY B 1 50 ? -10.406 -16.656 -14.484 1 98 50 GLY B C 1
ATOM 1507 O O . GLY B 1 50 ? -9.539 -17.188 -15.188 1 98 50 GLY B O 1
ATOM 1508 N N . ALA B 1 51 ? -10.242 -15.539 -13.82 1 98.25 51 ALA B N 1
ATOM 1509 C CA . ALA B 1 51 ? -8.953 -14.844 -13.859 1 98.25 51 ALA B CA 1
ATOM 1510 C C . ALA B 1 51 ? -7.84 -15.727 -13.297 1 98.25 51 ALA B C 1
ATOM 1512 O O . ALA B 1 51 ? -6.688 -15.625 -13.727 1 98.25 51 ALA B O 1
ATOM 1513 N N . LEU B 1 52 ? -8.203 -16.688 -12.398 1 98.31 52 LEU B N 1
ATOM 1514 C CA . LEU B 1 52 ? -7.191 -17.438 -11.672 1 98.31 52 LEU B CA 1
ATOM 1515 C C . LEU B 1 52 ? -7.125 -18.891 -12.172 1 98.31 52 LEU B C 1
ATOM 1517 O O . LEU B 1 52 ? -6.5 -19.734 -11.539 1 98.31 52 LEU B O 1
ATOM 1521 N N . THR B 1 53 ? -7.617 -19.172 -13.289 1 97.5 53 THR B N 1
ATOM 1522 C CA . THR B 1 53 ? -7.695 -20.516 -13.828 1 97.5 53 THR B CA 1
ATOM 1523 C C . THR B 1 53 ? -6.297 -21.094 -14.062 1 97.5 53 THR B C 1
ATOM 1525 O O . THR B 1 53 ? -6.062 -22.281 -13.852 1 97.5 53 THR B O 1
ATOM 1528 N N . SER B 1 54 ? -5.395 -20.219 -14.469 1 97.56 54 SER B N 1
ATOM 1529 C CA . SER B 1 54 ? -4.055 -20.688 -14.805 1 97.56 54 SER B CA 1
ATOM 1530 C C . SER B 1 54 ? -3.215 -20.906 -13.555 1 97.56 54 SER B C 1
ATOM 1532 O O . SER B 1 54 ? -2.127 -21.484 -13.625 1 97.56 54 SER B O 1
ATOM 1534 N N . TRP B 1 55 ? -3.709 -20.438 -12.359 1 97.56 55 TRP B N 1
ATOM 1535 C CA . TRP B 1 55 ? -2.963 -20.547 -11.109 1 97.56 55 TRP B CA 1
ATOM 1536 C C . TRP B 1 55 ? -3.029 -21.969 -10.562 1 97.56 55 TRP B C 1
ATOM 1538 O O . TRP B 1 55 ? -3.809 -22.266 -9.656 1 97.56 55 TRP B O 1
ATOM 1548 N N . ASN B 1 56 ? -2.158 -22.844 -11.047 1 94.19 56 ASN B N 1
ATOM 1549 C CA . ASN B 1 56 ? -2.115 -24.234 -10.633 1 94.19 56 ASN B CA 1
ATOM 1550 C C . ASN B 1 56 ? -0.723 -24.828 -10.812 1 94.19 56 ASN B C 1
ATOM 1552 O O . ASN B 1 56 ? 0.224 -24.125 -11.148 1 94.19 56 ASN B O 1
ATOM 1556 N N . ASP B 1 57 ? -0.632 -26.141 -10.578 1 91.94 57 ASP B N 1
ATOM 1557 C CA . ASP B 1 57 ? 0.679 -26.781 -10.562 1 91.94 57 ASP B CA 1
ATOM 1558 C C . ASP B 1 57 ? 1.071 -27.281 -11.953 1 91.94 57 ASP B C 1
ATOM 1560 O O . ASP B 1 57 ? 2.17 -27.797 -12.141 1 91.94 57 ASP B O 1
ATOM 1564 N N . SER B 1 58 ? 0.321 -26.984 -12.891 1 92.19 58 SER B N 1
ATOM 1565 C CA . SER B 1 58 ? 0.606 -27.5 -14.227 1 92.19 58 SER B CA 1
ATOM 1566 C C . SER B 1 58 ? 1.422 -26.5 -15.039 1 92.19 58 SER B C 1
ATOM 1568 O O . SER B 1 58 ? 2.037 -26.875 -16.047 1 92.19 58 SER B O 1
ATOM 1570 N N . LEU B 1 59 ? 1.396 -25.266 -14.703 1 93.75 59 LEU B N 1
ATOM 1571 C CA . LEU B 1 59 ? 2.115 -24.203 -15.383 1 93.75 59 LEU B CA 1
ATOM 1572 C C . LEU B 1 59 ? 3.129 -23.547 -14.445 1 93.75 59 LEU B C 1
ATOM 1574 O O . LEU B 1 59 ? 2.912 -23.484 -13.234 1 93.75 59 LEU B O 1
ATOM 1578 N N . HIS B 1 60 ? 4.164 -23.172 -15.062 1 94.06 60 HIS B N 1
ATOM 1579 C CA . HIS B 1 60 ? 5.078 -22.328 -14.297 1 94.06 60 HIS B CA 1
ATOM 1580 C C . HIS B 1 60 ? 4.418 -21.016 -13.898 1 94.06 60 HIS B C 1
ATOM 1582 O O . HIS B 1 60 ? 3.697 -20.406 -14.695 1 94.06 60 HIS B O 1
ATOM 1588 N N . LEU B 1 61 ? 4.645 -20.562 -12.68 1 95.62 61 LEU B N 1
ATOM 1589 C CA . LEU B 1 61 ? 3.93 -19.406 -12.148 1 95.62 61 LEU B CA 1
ATOM 1590 C C . LEU B 1 61 ? 4.133 -18.188 -13.039 1 95.62 61 LEU B C 1
ATOM 1592 O O . LEU B 1 61 ? 3.234 -17.359 -13.18 1 95.62 61 LEU B O 1
ATOM 1596 N N . CYS B 1 62 ? 5.262 -18.062 -13.688 1 96.62 62 CYS B N 1
ATOM 1597 C CA . CYS B 1 62 ? 5.523 -16.906 -14.531 1 96.62 62 CYS B CA 1
ATOM 1598 C C . CYS B 1 62 ? 4.695 -16.953 -15.805 1 96.62 62 CYS B C 1
ATOM 1600 O O . CYS B 1 62 ? 4.645 -15.977 -16.562 1 96.62 62 CYS B O 1
ATOM 1602 N N . ASP B 1 63 ? 3.988 -17.969 -16.016 1 96.5 63 ASP B N 1
ATOM 1603 C CA . ASP B 1 63 ? 3.082 -18.094 -17.156 1 96.5 63 ASP B CA 1
ATOM 1604 C C . ASP B 1 63 ? 1.628 -17.938 -16.719 1 96.5 63 ASP B C 1
ATOM 1606 O O . ASP B 1 63 ? 0.713 -18.031 -17.531 1 96.5 63 ASP B O 1
ATOM 1610 N N . TRP B 1 64 ? 1.429 -17.703 -15.492 1 97.88 64 TRP B N 1
ATOM 1611 C CA . TRP B 1 64 ? 0.07 -17.516 -15 1 97.88 64 TRP B CA 1
ATOM 1612 C C . TRP B 1 64 ? -0.515 -16.203 -15.523 1 97.88 64 TRP B C 1
ATOM 1614 O O . TRP B 1 64 ? 0.192 -15.195 -15.633 1 97.88 64 TRP B O 1
ATOM 1624 N N . SER B 1 65 ? -1.808 -16.266 -15.75 1 98 65 SER B N 1
ATOM 1625 C CA . SER B 1 65 ? -2.498 -15.031 -16.125 1 98 65 SER B CA 1
ATOM 1626 C C . SER B 1 65 ? -2.42 -13.992 -15.008 1 98 65 SER B C 1
ATOM 1628 O O . SER B 1 65 ? -2.502 -14.344 -13.828 1 98 65 SER B O 1
ATOM 1630 N N . HIS B 1 66 ? -2.258 -12.742 -15.367 1 98.5 66 HIS B N 1
ATOM 1631 C CA . HIS B 1 66 ? -2.33 -11.602 -14.461 1 98.5 66 HIS B CA 1
ATOM 1632 C C . HIS B 1 66 ? -1.118 -11.547 -13.539 1 98.5 66 HIS B C 1
ATOM 1634 O O . HIS B 1 66 ? -1.068 -10.727 -12.617 1 98.5 66 HIS B O 1
ATOM 1640 N N . VAL B 1 67 ? -0.157 -12.484 -13.727 1 98.5 67 VAL B N 1
ATOM 1641 C CA . VAL B 1 67 ? 1.093 -12.508 -12.969 1 98.5 67 VAL B CA 1
ATOM 1642 C C . VAL B 1 67 ? 2.264 -12.211 -13.906 1 98.5 67 VAL B C 1
ATOM 1644 O O . VAL B 1 67 ? 2.377 -12.805 -14.977 1 98.5 67 VAL B O 1
ATOM 1647 N N . TYR B 1 68 ? 3.145 -11.289 -13.492 1 98.5 68 TYR B N 1
ATOM 1648 C CA . TYR B 1 68 ? 4.309 -10.914 -14.289 1 98.5 68 TYR B CA 1
ATOM 1649 C C . TYR B 1 68 ? 5.59 -11.047 -13.477 1 98.5 68 TYR B C 1
ATOM 1651 O O . TYR B 1 68 ? 5.664 -10.57 -12.336 1 98.5 68 TYR B O 1
ATOM 1659 N N . CYS B 1 69 ? 6.508 -11.68 -14.078 1 97.81 69 CYS B N 1
ATOM 1660 C CA . CYS B 1 69 ? 7.781 -11.938 -13.422 1 97.81 69 CYS B CA 1
ATOM 1661 C C . CYS B 1 69 ? 8.891 -11.086 -14.023 1 97.81 69 CYS B C 1
ATOM 1663 O O . CYS B 1 69 ? 8.836 -10.727 -15.195 1 97.81 69 CYS B O 1
ATOM 1665 N N . GLY B 1 70 ? 9.805 -10.734 -13.094 1 95.94 70 GLY B N 1
ATOM 1666 C CA . GLY B 1 70 ? 11.008 -10.094 -13.594 1 95.94 70 GLY B CA 1
ATOM 1667 C C . GLY B 1 70 ? 11.891 -11.031 -14.406 1 95.94 70 GLY B C 1
ATOM 1668 O O . GLY B 1 70 ? 11.836 -12.25 -14.234 1 95.94 70 GLY B O 1
ATOM 1669 N N . LYS B 1 71 ? 12.688 -10.594 -15.203 1 91.75 71 LYS B N 1
ATOM 1670 C CA . LYS B 1 71 ? 13.539 -11.383 -16.094 1 91.75 71 LYS B CA 1
ATOM 1671 C C . LYS B 1 71 ? 14.773 -11.891 -15.359 1 91.75 71 LYS B C 1
ATOM 1673 O O . LYS B 1 71 ? 15.25 -13 -15.633 1 91.75 71 LYS B O 1
ATOM 1678 N N . ARG B 1 72 ? 15.25 -11.102 -14.422 1 90.75 72 ARG B N 1
ATOM 1679 C CA . ARG B 1 72 ? 16.531 -11.398 -13.805 1 90.75 72 ARG B CA 1
ATOM 1680 C C . ARG B 1 72 ? 16.406 -12.523 -12.789 1 90.75 72 ARG B C 1
ATOM 1682 O O . ARG B 1 72 ? 17.109 -13.531 -12.883 1 90.75 72 ARG B O 1
ATOM 1689 N N . HIS B 1 73 ? 15.43 -12.445 -11.883 1 90.81 73 HIS B N 1
ATOM 1690 C CA . HIS B 1 73 ? 15.352 -13.383 -10.773 1 90.81 73 HIS B CA 1
ATOM 1691 C C . HIS B 1 73 ? 14.164 -14.336 -10.945 1 90.81 73 HIS B C 1
ATOM 1693 O O . HIS B 1 73 ? 14 -15.273 -10.164 1 90.81 73 HIS B O 1
ATOM 1699 N N . ARG B 1 74 ? 13.383 -14.016 -12 1 93.25 74 ARG B N 1
ATOM 1700 C CA . ARG B 1 74 ? 12.203 -14.828 -12.289 1 93.25 74 ARG B CA 1
ATOM 1701 C C . ARG B 1 74 ? 11.258 -14.859 -11.086 1 93.25 74 ARG B C 1
ATOM 1703 O O . ARG B 1 74 ? 10.695 -15.914 -10.766 1 93.25 74 ARG B O 1
ATOM 1710 N N . ARG B 1 75 ? 11.281 -13.805 -10.352 1 96.25 75 ARG B N 1
ATOM 1711 C CA . ARG B 1 75 ? 10.375 -13.586 -9.227 1 96.25 75 ARG B CA 1
ATOM 1712 C C . ARG B 1 75 ? 9.18 -12.734 -9.641 1 96.25 75 ARG B C 1
ATOM 1714 O O . ARG B 1 75 ? 9.242 -12.023 -10.648 1 96.25 75 ARG B O 1
ATOM 1721 N N . VAL B 1 76 ? 8.094 -12.844 -8.922 1 98.06 76 VAL B N 1
ATOM 1722 C CA . VAL B 1 76 ? 6.898 -12.062 -9.219 1 98.06 76 VAL B CA 1
ATOM 1723 C C . VAL B 1 76 ? 7.145 -10.594 -8.906 1 98.06 76 VAL B C 1
ATOM 1725 O O . VAL B 1 76 ? 7.492 -10.242 -7.773 1 98.06 76 VAL B O 1
ATOM 1728 N N . THR B 1 77 ? 6.926 -9.703 -9.906 1 98.38 77 THR B N 1
ATOM 1729 C CA . THR B 1 77 ? 7.156 -8.273 -9.703 1 98.38 77 THR B CA 1
ATOM 1730 C C . THR B 1 77 ? 5.859 -7.488 -9.859 1 98.38 77 THR B C 1
ATOM 1732 O O . THR B 1 77 ? 5.758 -6.348 -9.398 1 98.38 77 THR B O 1
ATOM 1735 N N . TYR B 1 78 ? 4.895 -8.047 -10.508 1 98.75 78 TYR B N 1
ATOM 1736 C CA . TYR B 1 78 ? 3.656 -7.34 -10.797 1 98.75 78 TYR B CA 1
ATOM 1737 C C . TYR B 1 78 ? 2.477 -8.305 -10.867 1 98.75 78 TYR B C 1
ATOM 1739 O O . TYR B 1 78 ? 2.564 -9.359 -11.5 1 98.75 78 TYR B O 1
ATOM 1747 N N . ILE B 1 79 ? 1.429 -8.008 -10.117 1 98.69 79 ILE B N 1
ATOM 1748 C CA . ILE B 1 79 ? 0.15 -8.711 -10.188 1 98.69 79 ILE B CA 1
ATOM 1749 C C . ILE B 1 79 ? -0.956 -7.723 -10.562 1 98.69 79 ILE B C 1
ATOM 1751 O O . ILE B 1 79 ? -1.124 -6.691 -9.906 1 98.69 79 ILE B O 1
ATOM 1755 N N . ASN B 1 80 ? -1.595 -7.977 -11.633 1 98.75 80 ASN B N 1
ATOM 1756 C CA . ASN B 1 80 ? -2.715 -7.141 -12.055 1 98.75 80 ASN B CA 1
ATOM 1757 C C . ASN B 1 80 ? -4.027 -7.922 -12.055 1 98.75 80 ASN B C 1
ATOM 1759 O O . ASN B 1 80 ? -4.371 -8.57 -13.047 1 98.75 80 ASN B O 1
ATOM 1763 N N . LEU B 1 81 ? -4.793 -7.746 -11.039 1 98.56 81 LEU B N 1
ATOM 1764 C CA . LEU B 1 81 ? -6.078 -8.422 -10.906 1 98.56 81 LEU B CA 1
ATOM 1765 C C . LEU B 1 81 ? -7.223 -7.41 -10.922 1 98.56 81 LEU B C 1
ATOM 1767 O O . LEU B 1 81 ? -8.312 -7.699 -10.43 1 98.56 81 LEU B O 1
ATOM 1771 N N . SER B 1 82 ? -6.914 -6.223 -11.414 1 98.56 82 SER B N 1
ATOM 1772 C CA . SER B 1 82 ? -7.941 -5.188 -11.438 1 98.56 82 SER B CA 1
ATOM 1773 C C . SER B 1 82 ? -9.148 -5.621 -12.266 1 98.56 82 SER B C 1
ATOM 1775 O O . SER B 1 82 ? -8.992 -6.195 -13.344 1 98.56 82 SER B O 1
ATOM 1777 N N . SER B 1 83 ? -10.359 -5.379 -11.75 1 98.62 83 SER B N 1
ATOM 1778 C CA . SER B 1 83 ? -11.617 -5.547 -12.469 1 98.62 83 SER B CA 1
ATOM 1779 C C . SER B 1 83 ? -11.812 -6.992 -12.922 1 98.62 83 SER B C 1
ATOM 1781 O O . SER B 1 83 ? -12.172 -7.242 -14.07 1 98.62 83 SER B O 1
ATOM 1783 N N . GLN B 1 84 ? -11.562 -7.898 -12.078 1 98.44 84 GLN B N 1
ATOM 1784 C CA . GLN B 1 84 ? -11.75 -9.312 -12.406 1 98.44 84 GLN B CA 1
ATOM 1785 C C . GLN B 1 84 ? -12.953 -9.891 -11.664 1 98.44 84 GLN B C 1
ATOM 1787 O O . GLN B 1 84 ? -13.195 -11.094 -11.711 1 98.44 84 GLN B O 1
ATOM 1792 N N . GLY B 1 85 ? -13.68 -9.016 -10.93 1 98.19 85 GLY B N 1
ATOM 1793 C CA . GLY B 1 85 ? -14.875 -9.445 -10.227 1 98.19 85 GLY B CA 1
ATOM 1794 C C . GLY B 1 85 ? -14.57 -10.352 -9.039 1 98.19 85 GLY B C 1
ATOM 1795 O O . GLY B 1 85 ? -15.438 -11.102 -8.594 1 98.19 85 GLY B O 1
ATOM 1796 N N . LEU B 1 86 ? -13.391 -10.305 -8.477 1 98.38 86 LEU B N 1
ATOM 1797 C CA . LEU B 1 86 ? -12.938 -11.242 -7.445 1 98.38 86 LEU B CA 1
ATOM 1798 C C . LEU B 1 86 ? -13.539 -10.891 -6.09 1 98.38 86 LEU B C 1
ATOM 1800 O O . LEU B 1 86 ? -13.711 -9.711 -5.77 1 98.38 86 LEU B O 1
ATOM 1804 N N . GLU B 1 87 ? -13.898 -11.914 -5.328 1 97.94 87 GLU B N 1
ATOM 1805 C CA . GLU B 1 87 ? -14.305 -11.82 -3.93 1 97.94 87 GLU B CA 1
ATOM 1806 C C . GLU B 1 87 ? -13.438 -12.711 -3.043 1 97.94 87 GLU B C 1
ATOM 1808 O O . GLU B 1 87 ? -13.086 -13.828 -3.428 1 97.94 87 GLU B O 1
ATOM 1813 N N . GLY B 1 88 ? -13.07 -12.18 -1.892 1 96 88 GLY B N 1
ATOM 1814 C CA . GLY B 1 88 ? -12.242 -12.922 -0.959 1 96 88 GLY B CA 1
ATOM 1815 C C . GLY B 1 88 ? -11.367 -12.039 -0.095 1 96 88 GLY B C 1
ATOM 1816 O O . GLY B 1 88 ? -11.727 -10.891 0.195 1 96 88 GLY B O 1
ATOM 1817 N N . SER B 1 89 ? -10.25 -12.641 0.423 1 92.44 89 SER B N 1
ATOM 1818 C CA . SER B 1 89 ? -9.328 -11.914 1.29 1 92.44 89 SER B CA 1
ATOM 1819 C C . SER B 1 89 ? -7.879 -12.133 0.861 1 92.44 89 SER B C 1
ATOM 1821 O O . SER B 1 89 ? -7.59 -13.039 0.074 1 92.44 89 SER B O 1
ATOM 1823 N N . LEU B 1 90 ? -6.965 -11.242 1.313 1 87.5 90 LEU B N 1
ATOM 1824 C CA . LEU B 1 90 ? -5.559 -11.289 0.926 1 87.5 90 LEU B CA 1
ATOM 1825 C C . LEU B 1 90 ? -4.691 -11.773 2.082 1 87.5 90 LEU B C 1
ATOM 1827 O O . LEU B 1 90 ? -3.475 -11.914 1.936 1 87.5 90 LEU B O 1
ATOM 1831 N N . TYR B 1 91 ? -5.16 -11.992 3.141 1 82.81 91 TYR B N 1
ATOM 1832 C CA . TYR B 1 91 ? -4.402 -12.18 4.375 1 82.81 91 TYR B CA 1
ATOM 1833 C C . TYR B 1 91 ? -3.775 -13.57 4.422 1 82.81 91 TYR B C 1
ATOM 1835 O O . TYR B 1 91 ? -4.383 -14.547 3.982 1 82.81 91 TYR B O 1
ATOM 1843 N N . PRO B 1 92 ? -2.605 -13.727 5.027 1 87.38 92 PRO B N 1
ATOM 1844 C CA . PRO B 1 92 ? -1.479 -12.82 5.266 1 87.38 92 PRO B CA 1
ATOM 1845 C C . PRO B 1 92 ? -0.353 -13 4.25 1 87.38 92 PRO B C 1
ATOM 1847 O O . PRO B 1 92 ? 0.67 -12.312 4.328 1 87.38 92 PRO B O 1
ATOM 1850 N N . HIS B 1 93 ? -0.667 -13.828 3.248 1 89.88 93 HIS B N 1
ATOM 1851 C CA . HIS B 1 93 ? 0.427 -14.414 2.484 1 89.88 93 HIS B CA 1
ATOM 1852 C C . HIS B 1 93 ? 0.958 -13.445 1.438 1 89.88 93 HIS B C 1
ATOM 1854 O O . HIS B 1 93 ? 2.033 -13.656 0.873 1 89.88 93 HIS B O 1
ATOM 1860 N N . VAL B 1 94 ? 0.281 -12.32 1.282 1 93.06 94 VAL B N 1
ATOM 1861 C CA . VAL B 1 94 ? 0.722 -11.336 0.303 1 93.06 94 VAL B CA 1
ATOM 1862 C C . VAL B 1 94 ? 2.113 -10.828 0.672 1 93.06 94 VAL B C 1
ATOM 1864 O O . VAL B 1 94 ? 2.902 -10.469 -0.206 1 93.06 94 VAL B O 1
ATOM 1867 N N . GLY B 1 95 ? 2.404 -10.883 1.938 1 92.19 95 GLY B N 1
ATOM 1868 C CA . GLY B 1 95 ? 3.674 -10.375 2.438 1 92.19 95 GLY B CA 1
ATOM 1869 C C . GLY B 1 95 ? 4.855 -11.234 2.033 1 92.19 95 GLY B C 1
ATOM 1870 O O . GLY B 1 95 ? 6.008 -10.82 2.16 1 92.19 95 GLY B O 1
ATOM 1871 N N . ASN B 1 96 ? 4.602 -12.414 1.48 1 92.88 96 ASN B N 1
ATOM 1872 C CA . ASN B 1 96 ? 5.668 -13.336 1.114 1 92.88 96 ASN B CA 1
ATOM 1873 C C . ASN B 1 96 ? 6.16 -13.086 -0.309 1 92.88 96 ASN B C 1
ATOM 1875 O O . ASN B 1 96 ? 7.129 -13.711 -0.753 1 92.88 96 ASN B O 1
ATOM 1879 N N . LEU B 1 97 ? 5.559 -12.18 -0.981 1 95.56 97 LEU B N 1
ATOM 1880 C CA . LEU B 1 97 ? 5.98 -11.836 -2.334 1 95.56 97 LEU B CA 1
ATOM 1881 C C . LEU B 1 97 ? 7.07 -10.766 -2.309 1 95.56 97 LEU B C 1
ATOM 1883 O O . LEU B 1 97 ? 6.848 -9.641 -2.748 1 95.56 97 LEU B O 1
ATOM 1887 N N . SER B 1 98 ? 8.312 -11.156 -2.051 1 93.62 98 SER B N 1
ATOM 1888 C CA . SER B 1 98 ? 9.391 -10.273 -1.624 1 93.62 98 SER B CA 1
ATOM 1889 C C . SER B 1 98 ? 9.891 -9.406 -2.777 1 93.62 98 SER B C 1
ATOM 1891 O O . SER B 1 98 ? 10.547 -8.391 -2.559 1 93.62 98 SER B O 1
ATOM 1893 N N . PHE B 1 99 ? 9.516 -9.703 -4.043 1 96 99 PHE B N 1
ATOM 1894 C CA . PHE B 1 99 ? 10 -8.922 -5.172 1 96 99 PHE B CA 1
ATOM 1895 C C . PHE B 1 99 ? 8.867 -8.117 -5.797 1 96 99 PHE B C 1
ATOM 1897 O O . PHE B 1 99 ? 9.062 -7.434 -6.805 1 96 99 PHE B O 1
ATOM 1904 N N . LEU B 1 100 ? 7.738 -8.188 -5.172 1 97.44 100 LEU B N 1
ATOM 1905 C CA . LEU B 1 100 ? 6.574 -7.523 -5.746 1 97.44 100 LEU B CA 1
ATOM 1906 C C . LEU B 1 100 ? 6.75 -6.012 -5.727 1 97.44 100 LEU B C 1
ATOM 1908 O O . LEU B 1 100 ? 7.082 -5.434 -4.691 1 97.44 100 LEU B O 1
ATOM 1912 N N . ARG B 1 101 ? 6.488 -5.406 -6.863 1 98.06 101 ARG B N 1
ATOM 1913 C CA . ARG B 1 101 ? 6.621 -3.959 -6.996 1 98.06 101 ARG B CA 1
ATOM 1914 C C . ARG B 1 101 ? 5.254 -3.299 -7.16 1 98.06 101 ARG B C 1
ATOM 1916 O O . ARG B 1 101 ? 5.055 -2.158 -6.734 1 98.06 101 ARG B O 1
ATOM 1923 N N . THR B 1 102 ? 4.418 -3.998 -7.832 1 98.69 102 THR B N 1
ATOM 1924 C CA . THR B 1 102 ? 3.09 -3.443 -8.086 1 98.69 102 THR B CA 1
ATOM 1925 C C . THR B 1 102 ? 2.01 -4.492 -7.832 1 98.69 102 THR B C 1
ATOM 1927 O O . THR B 1 102 ? 2.115 -5.625 -8.305 1 98.69 102 THR B O 1
ATOM 1930 N N . LEU B 1 103 ? 1.013 -4.16 -7.051 1 98.44 103 LEU B N 1
ATOM 1931 C CA . LEU B 1 103 ? -0.18 -4.969 -6.816 1 98.44 103 LEU B CA 1
ATOM 1932 C C . LEU B 1 103 ? -1.442 -4.184 -7.16 1 98.44 103 LEU B C 1
ATOM 1934 O O . LEU B 1 103 ? -1.752 -3.182 -6.512 1 98.44 103 LEU B O 1
ATOM 1938 N N . SER B 1 104 ? -2.084 -4.586 -8.164 1 98.69 104 SER B N 1
ATOM 1939 C CA . SER B 1 104 ? -3.312 -3.93 -8.602 1 98.69 104 SER B CA 1
ATOM 1940 C C . SER B 1 104 ? -4.531 -4.809 -8.336 1 98.69 104 SER B C 1
ATOM 1942 O O . SER B 1 104 ? -4.707 -5.844 -8.977 1 98.69 104 SER B O 1
ATOM 1944 N N . LEU B 1 105 ? -5.398 -4.375 -7.434 1 98.12 105 LEU B N 1
ATOM 1945 C CA . LEU B 1 105 ? -6.566 -5.152 -7.027 1 98.12 105 LEU B CA 1
ATOM 1946 C C . LEU B 1 105 ? -7.84 -4.328 -7.16 1 98.12 105 LEU B C 1
ATOM 1948 O O . LEU B 1 105 ? -8.898 -4.723 -6.66 1 98.12 105 LEU B O 1
ATOM 1952 N N . GLY B 1 106 ? -7.727 -3.182 -7.82 1 98.06 106 GLY B N 1
ATOM 1953 C CA . GLY B 1 106 ? -8.844 -2.258 -7.863 1 98.06 106 GLY B CA 1
ATOM 1954 C C . GLY B 1 106 ? -10.07 -2.834 -8.547 1 98.06 106 GLY B C 1
ATOM 1955 O O . GLY B 1 106 ? -9.953 -3.705 -9.414 1 98.06 106 GLY B O 1
ATOM 1956 N N . ASN B 1 107 ? -11.188 -2.297 -8.18 1 98.25 107 ASN B N 1
ATOM 1957 C CA . ASN B 1 107 ? -12.461 -2.613 -8.828 1 98.25 107 ASN B CA 1
ATOM 1958 C C . ASN B 1 107 ? -12.797 -4.098 -8.711 1 98.25 107 ASN B C 1
ATOM 1960 O O . ASN B 1 107 ? -13.062 -4.758 -9.711 1 98.25 107 ASN B O 1
ATOM 1964 N N . ASN B 1 108 ? -12.852 -4.574 -7.48 1 98.5 108 ASN B N 1
ATOM 1965 C CA . ASN B 1 108 ? -13.258 -5.914 -7.074 1 98.5 108 ASN B CA 1
ATOM 1966 C C . ASN B 1 108 ? -14.102 -5.879 -5.797 1 98.5 108 ASN B C 1
ATOM 1968 O O . ASN B 1 108 ? -14.766 -4.887 -5.516 1 98.5 108 ASN B O 1
ATOM 1972 N N . SER B 1 109 ? -14.211 -7.043 -5.117 1 97.75 109 SER B N 1
ATOM 1973 C CA . SER B 1 109 ? -14.969 -7.113 -3.873 1 97.75 109 SER B CA 1
ATOM 1974 C C . SER B 1 109 ? -14.164 -7.809 -2.777 1 97.75 109 SER B C 1
ATOM 1976 O O . SER B 1 109 ? -14.68 -8.688 -2.084 1 97.75 109 SER B O 1
ATOM 1978 N N . PHE B 1 110 ? -12.859 -7.414 -2.727 1 96.38 110 PHE B N 1
ATOM 1979 C CA . PHE B 1 110 ? -12.055 -7.953 -1.636 1 96.38 110 PHE B CA 1
ATOM 1980 C C . PHE B 1 110 ? -12.555 -7.434 -0.291 1 96.38 110 PHE B C 1
ATOM 1982 O O . PHE B 1 110 ? -12.93 -6.266 -0.171 1 96.38 110 PHE B O 1
ATOM 1989 N N . GLN B 1 111 ? -12.516 -8.32 0.66 1 93.88 111 GLN B N 1
ATOM 1990 C CA . GLN B 1 111 ? -13.047 -8.008 1.982 1 93.88 111 GLN B CA 1
ATOM 1991 C C . GLN B 1 111 ? -11.992 -8.234 3.064 1 93.88 111 GLN B C 1
ATOM 1993 O O . GLN B 1 111 ? -10.844 -8.57 2.762 1 93.88 111 GLN B O 1
ATOM 1998 N N . GLY B 1 112 ? -12.367 -7.902 4.422 1 91.31 112 GLY B N 1
ATOM 1999 C CA . GLY B 1 112 ? -11.438 -8.039 5.535 1 91.31 112 GLY B CA 1
ATOM 2000 C C . GLY B 1 112 ? -10.508 -6.848 5.676 1 91.31 112 GLY B C 1
ATOM 2001 O O . GLY B 1 112 ? -10.789 -5.766 5.164 1 91.31 112 GLY B O 1
ATOM 2002 N N . ALA B 1 113 ? -9.445 -7.094 6.418 1 90.81 113 ALA B N 1
ATOM 2003 C CA . ALA B 1 113 ? -8.477 -6.02 6.645 1 90.81 113 ALA B CA 1
ATOM 2004 C C . ALA B 1 113 ? -7.422 -5.988 5.547 1 90.81 113 ALA B C 1
ATOM 2006 O O . ALA B 1 113 ? -7.164 -7.004 4.898 1 90.81 113 ALA B O 1
ATOM 2007 N N . ILE B 1 114 ? -6.902 -4.793 5.301 1 91.25 114 ILE B N 1
ATOM 2008 C CA . ILE B 1 114 ? -5.645 -4.758 4.562 1 91.25 114 ILE B CA 1
ATOM 2009 C C . ILE B 1 114 ? -4.551 -5.453 5.371 1 91.25 114 ILE B C 1
ATOM 2011 O O . ILE B 1 114 ? -4.289 -5.082 6.52 1 91.25 114 ILE B O 1
ATOM 2015 N N . PRO B 1 115 ? -4.008 -6.422 4.754 1 88.88 115 PRO B N 1
ATOM 2016 C CA . PRO B 1 115 ? -3.014 -7.168 5.531 1 88.88 115 PRO B CA 1
ATOM 2017 C C . PRO B 1 115 ? -1.843 -6.297 5.984 1 88.88 115 PRO B C 1
ATOM 2019 O O . PRO B 1 115 ? -1.274 -5.555 5.18 1 88.88 115 PRO B O 1
ATOM 2022 N N . GLN B 1 116 ? -1.487 -6.488 7.281 1 89.31 116 GLN B N 1
ATOM 2023 C CA . GLN B 1 116 ? -0.334 -5.762 7.797 1 89.31 116 GLN B CA 1
ATOM 2024 C C . GLN B 1 116 ? 0.955 -6.219 7.117 1 89.31 116 GLN B C 1
ATOM 2026 O O . GLN B 1 116 ? 1.924 -5.461 7.043 1 89.31 116 GLN B O 1
ATOM 2031 N N . GLU B 1 117 ? 0.825 -7.41 6.523 1 91.56 117 GLU B N 1
ATOM 2032 C CA . GLU B 1 117 ? 1.982 -8.016 5.875 1 91.56 117 GLU B CA 1
ATOM 2033 C C . GLU B 1 117 ? 2.357 -7.266 4.602 1 91.56 117 GLU B C 1
ATOM 2035 O O . GLU B 1 117 ? 3.441 -7.473 4.047 1 91.56 117 GLU B O 1
ATOM 2040 N N . VAL B 1 118 ? 1.526 -6.312 4.199 1 91.94 118 VAL B N 1
ATOM 2041 C CA . VAL B 1 118 ? 1.915 -5.414 3.119 1 91.94 118 VAL B CA 1
ATOM 2042 C C . VAL B 1 118 ? 3.191 -4.664 3.502 1 91.94 118 VAL B C 1
ATOM 2044 O O . VAL B 1 118 ? 4.016 -4.352 2.641 1 91.94 118 VAL B O 1
ATOM 2047 N N . GLY B 1 119 ? 3.359 -4.473 4.746 1 90.06 119 GLY B N 1
ATOM 2048 C CA . GLY B 1 119 ? 4.555 -3.826 5.266 1 90.06 119 GLY B CA 1
ATOM 2049 C C . GLY B 1 119 ? 5.824 -4.613 5 1 90.06 119 GLY B C 1
ATOM 2050 O O . GLY B 1 119 ? 6.926 -4.074 5.113 1 90.06 119 GLY B O 1
ATOM 2051 N N . HIS B 1 120 ? 5.668 -5.914 4.633 1 90.81 120 HIS B N 1
ATOM 2052 C CA . HIS B 1 120 ? 6.824 -6.754 4.344 1 90.81 120 HIS B CA 1
ATOM 2053 C C . HIS B 1 120 ? 7.266 -6.609 2.893 1 90.81 120 HIS B C 1
ATOM 2055 O O . HIS B 1 120 ? 8.328 -7.105 2.508 1 90.81 120 HIS B O 1
ATOM 2061 N N . LEU B 1 121 ? 6.504 -5.906 2.158 1 94 121 LEU B N 1
ATOM 2062 C CA . LEU B 1 121 ? 6.82 -5.746 0.743 1 94 121 LEU B CA 1
ATOM 2063 C C . LEU B 1 121 ? 7.754 -4.562 0.523 1 94 121 LEU B C 1
ATOM 2065 O O . LEU B 1 121 ? 7.367 -3.566 -0.094 1 94 121 LEU B O 1
ATOM 2069 N N . TYR B 1 122 ? 8.977 -4.688 0.82 1 92.38 122 TYR B N 1
ATOM 2070 C CA . TYR B 1 122 ? 9.906 -3.561 0.888 1 92.38 122 TYR B CA 1
ATOM 2071 C C . TYR B 1 122 ? 10.25 -3.053 -0.508 1 92.38 122 TYR B C 1
ATOM 2073 O O . TYR B 1 122 ? 10.797 -1.957 -0.66 1 92.38 122 TYR B O 1
ATOM 2081 N N . ARG B 1 123 ? 9.867 -3.836 -1.535 1 95.12 123 ARG B N 1
ATOM 2082 C CA . ARG B 1 123 ? 10.148 -3.404 -2.9 1 95.12 123 ARG B CA 1
ATOM 2083 C C . ARG B 1 123 ? 8.898 -2.814 -3.553 1 95.12 123 ARG B C 1
ATOM 2085 O O . ARG B 1 123 ? 8.93 -2.424 -4.723 1 95.12 123 ARG B O 1
ATOM 2092 N N . LEU B 1 124 ? 7.84 -2.762 -2.826 1 97.31 124 LEU B N 1
ATOM 2093 C CA . LEU B 1 124 ? 6.578 -2.271 -3.365 1 97.31 124 LEU B CA 1
ATOM 2094 C C . LEU B 1 124 ? 6.703 -0.82 -3.814 1 97.31 124 LEU B C 1
ATOM 2096 O O . LEU B 1 124 ? 7.242 0.015 -3.084 1 97.31 124 LEU B O 1
ATOM 2100 N N . ARG B 1 125 ? 6.168 -0.57 -5.008 1 97.88 125 ARG B N 1
ATOM 2101 C CA . ARG B 1 125 ? 6.191 0.775 -5.574 1 97.88 125 ARG B CA 1
ATOM 2102 C C . ARG B 1 125 ? 4.781 1.347 -5.68 1 97.88 125 ARG B C 1
ATOM 2104 O O . ARG B 1 125 ? 4.57 2.543 -5.461 1 97.88 125 ARG B O 1
ATOM 2111 N N . GLN B 1 126 ? 3.861 0.455 -6.012 1 98.25 126 GLN B N 1
ATOM 2112 C CA . GLN B 1 126 ? 2.482 0.892 -6.199 1 98.25 126 GLN B CA 1
ATOM 2113 C C . GLN B 1 126 ? 1.499 -0.158 -5.688 1 98.25 126 GLN B C 1
ATOM 2115 O O . GLN B 1 126 ? 1.697 -1.356 -5.898 1 98.25 126 GLN B O 1
ATOM 2120 N N . LEU B 1 127 ? 0.508 0.362 -4.953 1 98.31 127 LEU B N 1
ATOM 2121 C CA . LEU B 1 127 ? -0.603 -0.459 -4.488 1 98.31 127 LEU B CA 1
ATOM 2122 C C . LEU B 1 127 ? -1.94 0.174 -4.855 1 98.31 127 LEU B C 1
ATOM 2124 O O . LEU B 1 127 ? -2.195 1.334 -4.523 1 98.31 127 LEU B O 1
ATOM 2128 N N . TYR B 1 128 ? -2.74 -0.572 -5.59 1 98.44 128 TYR B N 1
ATOM 2129 C CA . TYR B 1 128 ? -4.066 -0.115 -5.988 1 98.44 128 TYR B CA 1
ATOM 2130 C C . TYR B 1 128 ? -5.152 -0.963 -5.34 1 98.44 128 TYR B C 1
ATOM 2132 O O . TYR B 1 128 ? -5.223 -2.174 -5.562 1 98.44 128 TYR B O 1
ATOM 2140 N N . LEU B 1 129 ? -6.027 -0.305 -4.539 1 98 129 LEU B N 1
ATOM 2141 C CA . LEU B 1 129 ? -7.039 -1.022 -3.768 1 98 129 LEU B CA 1
ATOM 2142 C C . LEU B 1 129 ? -8.414 -0.39 -3.953 1 98 129 LEU B C 1
ATOM 2144 O O . LEU B 1 129 ? -9.375 -0.767 -3.275 1 98 129 LEU B O 1
ATOM 2148 N N . TYR B 1 130 ? -8.5 0.512 -4.891 1 97.06 130 TYR B N 1
ATOM 2149 C CA . TYR B 1 130 ? -9.734 1.29 -4.996 1 97.06 130 TYR B CA 1
ATOM 2150 C C . TYR B 1 130 ? -10.914 0.395 -5.348 1 97.06 130 TYR B C 1
ATOM 2152 O O . TYR B 1 130 ? -10.742 -0.653 -5.973 1 97.06 130 TYR B O 1
ATOM 2160 N N . GLN B 1 131 ? -12.133 0.828 -4.902 1 96.88 131 GLN B N 1
ATOM 2161 C CA . GLN B 1 131 ? -13.383 0.145 -5.215 1 96.88 131 GLN B CA 1
ATOM 2162 C C . GLN B 1 131 ? -13.359 -1.3 -4.727 1 96.88 131 GLN B C 1
ATOM 2164 O O . GLN B 1 131 ? -13.617 -2.227 -5.5 1 96.88 131 GLN B O 1
ATOM 2169 N N . ASN B 1 132 ? -12.977 -1.542 -3.494 1 97.31 132 ASN B N 1
ATOM 2170 C CA . ASN B 1 132 ? -13.07 -2.793 -2.748 1 97.31 132 ASN B CA 1
ATOM 2171 C C . ASN B 1 132 ? -13.852 -2.615 -1.451 1 97.31 132 ASN B C 1
ATOM 2173 O O . ASN B 1 132 ? -14.484 -1.578 -1.237 1 97.31 132 ASN B O 1
ATOM 2177 N N . LYS B 1 133 ? -13.969 -3.678 -0.685 1 95.75 133 LYS B N 1
ATOM 2178 C CA . LYS B 1 133 ? -14.805 -3.65 0.513 1 95.75 133 LYS B CA 1
ATOM 2179 C C . LYS B 1 133 ? -13.977 -3.916 1.767 1 95.75 133 LYS B C 1
ATOM 2181 O O . LYS B 1 133 ? -14.414 -4.637 2.666 1 95.75 133 LYS B O 1
ATOM 2186 N N . PHE B 1 134 ? -12.773 -3.389 1.833 1 93.75 134 PHE B N 1
ATOM 2187 C CA . PHE B 1 134 ? -11.93 -3.57 3.004 1 93.75 134 PHE B CA 1
ATOM 2188 C C . PHE B 1 134 ? -12.523 -2.875 4.219 1 93.75 134 PHE B C 1
ATOM 2190 O O . PHE B 1 134 ? -13.172 -1.832 4.09 1 93.75 134 PHE B O 1
ATOM 2197 N N . LYS B 1 135 ? -12.336 -3.514 5.414 1 90.56 135 LYS B N 1
ATOM 2198 C CA . LYS B 1 135 ? -12.82 -2.947 6.668 1 90.56 135 LYS B CA 1
ATOM 2199 C C . LYS B 1 135 ? -11.734 -2.971 7.738 1 90.56 135 LYS B C 1
ATOM 2201 O O . LYS B 1 135 ? -10.742 -3.688 7.609 1 90.56 135 LYS B O 1
ATOM 2206 N N . ARG B 1 136 ? -11.852 -2.045 8.672 1 84.25 136 ARG B N 1
ATOM 2207 C CA . ARG B 1 136 ? -10.992 -2.064 9.844 1 84.25 136 ARG B CA 1
ATOM 2208 C C . ARG B 1 136 ? -11.219 -3.33 10.664 1 84.25 136 ARG B C 1
ATOM 2210 O O . ARG B 1 136 ? -12.359 -3.713 10.93 1 84.25 136 ARG B O 1
ATOM 2217 N N . VAL B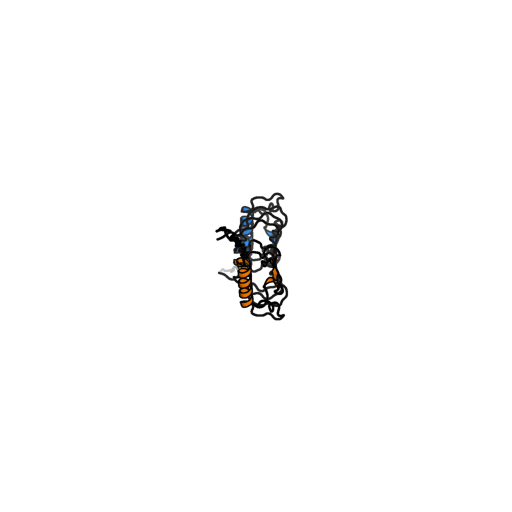 1 137 ? -10.156 -4.129 10.727 1 68.56 137 VAL B N 1
ATOM 2218 C CA . VAL B 1 137 ? -10.289 -5.289 11.602 1 68.56 137 VAL B CA 1
ATOM 2219 C C . VAL B 1 137 ? -9.438 -5.09 12.852 1 68.56 137 VAL B C 1
ATOM 2221 O O . VAL B 1 137 ? -8.266 -4.719 12.758 1 68.56 137 VAL B O 1
ATOM 2224 N N . LEU B 1 138 ? -9.969 -4.711 13.984 1 56.59 138 LEU B N 1
ATOM 2225 C CA . LEU B 1 138 ? -9.305 -4.555 15.281 1 56.59 138 LEU B CA 1
ATOM 2226 C C . LEU B 1 138 ? -8.531 -5.816 15.648 1 56.59 138 LEU B C 1
ATOM 2228 O O . LEU B 1 138 ? -9.062 -6.926 15.57 1 56.59 138 LEU B O 1
ATOM 2232 N N . ARG B 1 139 ? -7.297 -5.809 15.328 1 46.81 139 ARG B N 1
ATOM 2233 C CA . ARG B 1 139 ? -6.625 -6.973 15.898 1 46.81 139 ARG B CA 1
ATOM 2234 C C . ARG B 1 139 ? -6.008 -6.637 17.25 1 46.81 139 ARG B C 1
ATOM 2236 O O . ARG B 1 139 ? -5.609 -5.496 17.5 1 46.81 139 ARG B O 1
#

Secondary structure (DSSP, 8-state):
---------------------------HHHHHHHHHHHHHHHTEEE-TT-TTTT-STTS-GGGSTTEEE-TTT--EEEEE-TTS--EE--TTGGGG-TT--EEE--SSEE-SPPPGGGGG-TT--EEE--S--------/---------------------------HHHHHHHHHHHHHHHTEEE-TT-TTTT-STTS-GGGSTTEEE-TTT--EEEEE-TTS--EE--TTGGGG-TT--EEE--SSEE-SPPPGGGGG-TT--EEE--S--------

Nearest PDB structures (foldseek):
  4z61-assembly1_C  TM=9.540E-01  e=2.159E-10  Arabidopsis thaliana
  8wed-assembly2_E  TM=9.498E-01  e=2.244E-09  Arabidopsis thaliana
  7ogq-assembly1_BBB  TM=9.540E-01  e=2.891E-09  Arabidopsis thaliana
  5gr9-assembly1_B  TM=9.226E-01  e=1.372E-07  Arabidopsis thaliana
  5gqr-assembly1_B  TM=8.819E-01  e=7.113E-07  Arabidopsis thaliana

Foldseek 3Di:
DDDPPDPPPPPPPPPPPPPPPPPPLVCVLQVLVLVLVVVQVVFWPDQPQCQQVQSDDPDRPCPRHQWHADPPSRATAGGACAQRQIEGENPDSVLSRQNYAEYHHEDYAYEEADYPSVVSNVNYNYYHHYNYHYDDDDD/DDPPDDPPPPPPPPPPPPPPPPPPLVCVLQVLVLVLVVVQVVFWPDQPQCQQVQSDDPDRPCPRHQWHADPPSRATAGGACAQRQIEGENPDSVLSRQNYAEYAHEDYAYEEADYPSVVSNPNHNYYHHYNYHYDDDDD

Organism: Helianthus annuus (NCBI:txid4232)

InterPro domains:
  IPR001611 Leucine-rich repeat [PF00560] (100-121)
  IPR013210 Leucine-rich repeat-containing N-terminal, plant-type [PF08263] (31-69)
  IPR032675 Leucine-rich repeat domain superfamily [G3DSA:3.80.10.10] (28-139)
  IPR053211 DNA damage-repair/toleration-associated protein [PTHR48060] (13-134)

Radius of gyration: 32.41 Å; Cα contacts (8 Å, |Δi|>4): 537; chains: 2; bounding box: 128×114×83 Å

Sequence (278 aa):
MVNLSSFSSIHFLFYSLVISLSSTVICGGIETDHEALLKIKSLITRDPYGALTSWNDSLHLCDWSHVYCGKRHRRVTYINLSSQGLEGSLYPHVGNLSFLRTLSLGNNSFQGAIPQEVGHLYRLRQLYLYQNKFKRVLRMVNLSSFSSIHFLFYSLVISLSSTVICGGIETDHEALLKIKSLITRDPYGALTSWNDSLHLCDWSHVYCGKRHRRVTYINLSSQGLEGSLYPHVGNLSFLRTLSLGNNSFQGAIPQEVGHLYRLRQLYLYQNKFKRVLR

pLDDT: mean 85.04, std 19.57, range [28.34, 98.75]